Protein 3CQN (pdb70)

CATH classification: 2.40.128.20

Nearest PDB structures (foldseek):
  3cqn-assembly2_B  TM=9.985E-01  e=2.859E-30  Arabidopsis thaliana
  2hzq-assembly1_A  TM=7.793E-01  e=3.526E-08  Homo sapiens
  1s2p-assembly1_B  TM=7.189E-01  e=1.645E-08  Homarus gammarus
  1obu-assembly1_B  TM=7.237E-01  e=2.045E-08  Homarus gammarus
  1h91-assembly1_A  TM=7.222E-01  e=3.162E-08  Homarus gammarus

InterPro domains:
  IPR010788 VDE lipocalin domain [PF07137] (120-360)
  IPR012674 Calycin [G3DSA:2.40.128.20] (190-372)
  IPR012674 Calycin [SSF50814] (196-367)
  IPR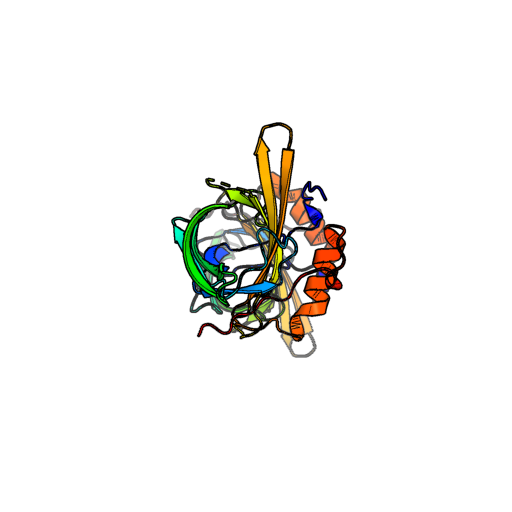022272 Lipocalin family conserved site [PS00213] (206-219)
  IPR044682 Violaxanthin de-epoxidase [PTHR33970] (116-451)

Radius of gyration: 24.96 Å; Cα contacts (8 Å, |Δi|>4): 751; chains: 2; bounding box: 48×75×67 Å

Foldseek 3Di:
DDDDDDQVQFDQDDFLQLQAAKWAWFWKQDCVPAAFEAWIKHWDADPRFKIKIWIKGWDADPVRDTDMDIDIWMWGADPRRRQWTHTCLIWGWRDWDRPPDQFTKTKIKGKDAPDPPGIDIMITIIGSDQHNDPVCVVVVQSSQVVRPHGRVSIDGYHNPPD/DDADLVQFDQDDFLQLQAAKWAFFWKQDVVPRAFEAWIWHWDADPSFKIKIKIKGWDQDDPDGTDMDIDIWMWGADPRGRQWTHTCQIWGFRDWDRPVDQFTKTKIKGKDAPDDPGIDIMITIIGSDLHHDPVCVVVVQVSCVSVPHGRVNIDGYHHPVDD

GO terms:
  GO:0015994 chlorophyll metabolic process (P, IGI)
  GO:0006631 fatty acid metabolic process (P, IGI)
  GO:0031977 thylakoid lumen (C, HDA)
  GO:0005576 extracellular region (C, HDA)
  GO:0005829 cytosol (C, HDA)
  GO:0009507 chloroplast (C, HDA)
  GO:0009534 chloroplast thylakoid (C, HDA)
  GO:0009408 response to heat (P, IMP)
  GO:0010028 xanthophyll cycle (P, IMP)
  GO:0046422 violaxanthin de-epoxidase activity (F, IMP)
  GO:0005515 protein binding (F, IPI)
  GO:0019904 protein domain specific binding (F, IPI)
  GO:0030095 chloroplast photosystem II (C, TAS)
  GO:0016122 xanthophyll metabolic process (P, TAS)
  GO:0009543 chloroplast thylakoid lumen (C, HDA)

Structure (mmCIF, N/CA/C/O backbone):
data_3CQN
#
_entry.id   3CQN
#
_cell.length_a   34.634
_cell.length_b   52.458
_cell.length_c   54.605
_cell.angle_alpha   82.520
_cell.angle_beta   75.990
_cell.angle_gamma   74.540
#
_symmetry.space_group_name_H-M   'P 1'
#
loop_
_entity.id
_entity.type
_entity.pdbx_description
1 polymer 'Violaxanthin de-epoxidase, chloroplast'
2 water water
#
loop_
_atom_site.group_PDB
_atom_site.id
_atom_site.type_symbol
_atom_site.label_atom_id
_atom_site.label_alt_id
_atom_site.label_comp_id
_atom_site.label_asym_id
_atom_site.label_entity_id
_atom_site.label_seq_id
_atom_site.pdbx_PDB_ins_code
_atom_site.Cartn_x
_atom_site.Cartn_y
_atom_site.Cartn_z
_atom_site.occupancy
_atom_site.B_iso_or_equiv
_atom_site.auth_seq_id
_atom_site.auth_comp_id
_atom_site.auth_asym_id
_atom_site.auth_atom_id
_atom_site.pdbx_PDB_model_num
ATOM 1 N N . GLU A 1 5 ? -17.387 -0.060 -9.252 1.00 52.98 81 GLU A N 1
ATOM 2 C CA . GLU A 1 5 ? -17.043 0.823 -8.121 1.00 53.50 81 GLU A CA 1
ATOM 3 C C . GLU A 1 5 ? -16.018 1.877 -8.642 1.00 53.15 81 GLU A C 1
ATOM 4 O O . GLU A 1 5 ? -15.061 1.516 -9.326 1.00 52.44 81 GLU A O 1
ATOM 10 N N . PHE A 1 6 ? -16.235 3.155 -8.323 1.00 52.89 82 PHE A N 1
ATOM 11 C CA . PHE A 1 6 ? -15.270 4.251 -8.545 1.00 52.91 82 PHE A CA 1
ATOM 12 C C . PHE A 1 6 ? -14.637 4.771 -7.214 1.00 52.35 82 PHE A C 1
ATOM 13 O O . PHE A 1 6 ? -15.129 4.425 -6.152 1.00 52.25 82 PHE A O 1
ATOM 21 N N . PRO A 1 7 ? -13.482 5.506 -7.262 1.00 51.79 83 PRO A N 1
ATOM 22 C CA . PRO A 1 7 ? -12.699 6.483 -6.391 1.00 50.65 83 PRO A CA 1
ATOM 23 C C . PRO A 1 7 ? -13.033 7.961 -6.028 1.00 49.88 83 PRO A C 1
ATOM 24 O O . PRO A 1 7 ? -14.071 8.270 -5.399 1.00 49.58 83 PRO A O 1
ATOM 28 N N . ALA A 1 8 ? -12.103 8.849 -6.423 1.00 49.25 84 ALA A N 1
ATOM 29 C CA . ALA A 1 8 ? -11.612 10.026 -5.638 1.00 47.89 84 ALA A CA 1
ATOM 30 C C . ALA A 1 8 ? -10.760 9.535 -4.438 1.00 47.86 84 ALA A C 1
ATOM 31 O O . ALA A 1 8 ? -10.679 8.303 -4.273 1.00 47.03 84 ALA A O 1
ATOM 33 N N . PRO A 1 9 ? -10.076 10.466 -3.658 1.00 47.47 85 PRO A N 1
ATOM 34 C CA . PRO A 1 9 ? -9.219 10.405 -2.425 1.00 45.95 85 PRO A CA 1
ATOM 35 C C . PRO A 1 9 ? -9.521 10.972 -0.994 1.00 45.56 85 PRO A C 1
ATOM 36 O O . PRO A 1 9 ? -9.778 10.141 -0.120 1.00 45.64 85 PRO A O 1
ATOM 40 N N . ASP A 1 10 ? -9.261 12.286 -0.723 1.00 43.30 86 ASP A N 1
ATOM 41 C CA . ASP A 1 10 ? -9.704 13.109 0.485 1.00 42.81 86 ASP A CA 1
ATOM 42 C C . ASP A 1 10 ? -8.793 13.541 1.726 1.00 40.18 86 ASP A C 1
ATOM 43 O O . ASP A 1 10 ? -8.588 12.763 2.663 1.00 39.34 86 ASP A O 1
ATOM 48 N N . PRO A 1 11 ? -8.292 14.798 1.751 1.00 38.09 87 PRO A N 1
ATOM 49 C CA . PRO A 1 11 ? -7.101 15.072 2.582 1.00 37.04 87 PRO A CA 1
ATOM 50 C C . PRO A 1 11 ? -7.128 14.745 4.092 1.00 37.01 87 PRO A C 1
ATOM 51 O O . PRO A 1 11 ? -6.109 14.292 4.627 1.00 36.50 87 PRO A O 1
ATOM 55 N N . SER A 1 12 ? -8.255 14.964 4.782 1.00 36.78 88 SER A N 1
ATOM 56 C CA . SER A 1 12 ? -8.342 14.765 6.246 1.00 35.91 88 SER A CA 1
ATOM 57 C C . SER A 1 12 ? -8.432 13.282 6.649 1.00 36.18 88 SER A C 1
ATOM 58 O O . SER A 1 12 ? -8.539 12.924 7.821 1.00 34.66 88 SER A O 1
ATOM 61 N N . VAL A 1 13 ? -8.410 12.396 5.671 1.00 35.38 89 VAL A N 1
ATOM 62 C CA . VAL A 1 13 ? -8.620 10.989 5.966 1.00 35.18 89 VAL A CA 1
ATOM 63 C C . VAL A 1 13 ? -7.277 10.283 5.799 1.00 33.75 89 VAL A C 1
ATOM 64 O O . VAL A 1 13 ? -7.128 9.100 6.079 1.00 34.37 89 VAL A O 1
ATOM 68 N N . LEU A 1 14 ? -6.280 11.039 5.377 1.00 32.46 90 LEU A N 1
ATOM 69 C CA . LEU A 1 14 ? -4.949 10.520 5.201 1.00 32.48 90 LEU A CA 1
ATOM 70 C C . LEU A 1 14 ? -4.147 10.646 6.505 1.00 32.73 90 LEU A C 1
ATOM 71 O O . LEU A 1 14 ? -4.342 11.572 7.263 1.00 31.75 90 LEU A O 1
ATOM 76 N N . VAL A 1 15 ? -3.216 9.734 6.731 1.00 32.87 91 VAL A N 1
ATOM 77 C CA . VAL A 1 15 ? -2.165 9.950 7.732 1.00 34.93 91 VAL A CA 1
ATOM 78 C C . VAL A 1 15 ? -1.601 11.405 7.525 1.00 35.39 91 VAL A C 1
ATOM 79 O O . VAL A 1 15 ? -1.446 11.859 6.383 1.00 35.02 91 VAL A O 1
ATOM 83 N N . GLN A 1 16 ? -1.313 12.148 8.599 1.00 36.25 92 GLN A N 1
ATOM 84 C CA . GLN A 1 16 ? -0.819 13.515 8.401 1.00 37.37 92 GLN A CA 1
ATOM 85 C C . GLN A 1 16 ? 0.690 13.620 8.524 1.00 37.17 92 GLN A C 1
ATOM 86 O O . GLN A 1 16 ? 1.284 14.578 8.066 1.00 37.14 92 GLN A O 1
ATOM 92 N N . ASN A 1 17 ? 1.323 12.644 9.139 1.00 36.76 93 ASN A N 1
ATOM 93 C CA . ASN A 1 17 ? 2.716 12.522 8.912 1.00 37.00 93 ASN A CA 1
ATOM 94 C C . ASN A 1 17 ? 3.042 11.131 8.436 1.00 36.01 93 ASN A C 1
ATOM 95 O O . ASN A 1 17 ? 2.393 10.137 8.813 1.00 34.13 93 ASN A O 1
ATOM 100 N N . PHE A 1 18 ? 4.044 11.075 7.573 1.00 34.93 94 PHE A N 1
ATOM 101 C CA . PHE A 1 18 ? 4.497 9.783 7.064 1.00 34.66 94 PHE A CA 1
ATOM 102 C C . PHE A 1 18 ? 5.907 9.887 6.596 1.00 34.74 94 PHE A C 1
ATOM 103 O O . PHE A 1 18 ? 6.250 10.750 5.810 1.00 32.91 94 PHE A O 1
ATOM 111 N N . ASN A 1 19 ? 6.724 8.980 7.089 1.00 34.92 95 ASN A N 1
ATOM 112 C CA . ASN A 1 19 ? 8.084 8.935 6.698 1.00 35.43 95 ASN A CA 1
ATOM 113 C C . ASN A 1 19 ? 8.247 7.744 5.753 1.00 34.53 95 ASN A C 1
ATOM 114 O O . ASN A 1 19 ? 8.007 6.629 6.109 1.00 31.71 95 ASN A O 1
ATOM 119 N N . ILE A 1 20 ? 8.585 8.063 4.518 1.00 33.47 96 ILE A N 1
ATOM 120 C CA . ILE A 1 20 ? 8.736 7.120 3.427 1.00 33.76 96 ILE A CA 1
ATOM 121 C C . ILE A 1 20 ? 9.740 6.050 3.820 1.00 33.33 96 ILE A C 1
ATOM 122 O O . ILE A 1 20 ? 9.602 4.878 3.438 1.00 33.29 96 ILE A O 1
ATOM 127 N N . SER A 1 21 ? 10.716 6.415 4.659 1.00 33.33 97 SER A N 1
ATOM 128 C CA . SER A 1 21 ? 11.753 5.444 5.086 1.00 35.09 97 SER A CA 1
ATOM 129 C C . SER A 1 21 ? 11.162 4.337 5.984 1.00 34.22 97 SER A C 1
ATOM 130 O O . SER A 1 21 ? 11.731 3.250 6.144 1.00 33.69 97 SER A O 1
ATOM 133 N N . ASP A 1 22 ? 9.968 4.590 6.498 1.00 33.28 98 ASP A N 1
ATOM 134 C CA . ASP A 1 22 ? 9.216 3.534 7.173 1.00 33.40 98 ASP A CA 1
ATOM 135 C C . ASP A 1 22 ? 8.689 2.393 6.283 1.00 31.42 98 ASP A C 1
ATOM 136 O O . ASP A 1 22 ? 8.323 1.343 6.816 1.00 31.49 98 ASP A O 1
ATOM 141 N N . PHE A 1 23 ? 8.694 2.564 4.966 1.00 28.56 99 PHE A N 1
ATOM 142 C CA . PHE A 1 23 ? 8.446 1.459 4.058 1.00 29.15 99 PHE A CA 1
ATOM 143 C C . PHE A 1 23 ? 9.656 0.506 3.906 1.00 29.17 99 PHE A C 1
ATOM 144 O O . PHE A 1 23 ? 9.502 -0.539 3.343 1.00 31.24 99 PHE A O 1
ATOM 152 N N . ASN A 1 24 ? 10.876 0.873 4.311 1.00 29.49 100 ASN A N 1
ATOM 153 C CA . ASN A 1 24 ? 12.077 0.041 4.009 1.00 29.87 100 ASN A CA 1
ATOM 154 C C . ASN A 1 24 ? 11.912 -1.477 4.324 1.00 28.95 100 ASN A C 1
ATOM 155 O O . ASN A 1 24 ? 11.385 -1.856 5.359 1.00 30.30 100 ASN A O 1
ATOM 160 N N . GLY A 1 25 ? 12.383 -2.335 3.426 1.00 28.41 101 GLY A N 1
ATOM 161 C CA . GLY A 1 25 ? 12.339 -3.774 3.624 1.00 27.06 101 GLY A CA 1
ATOM 162 C C . GLY A 1 25 ? 11.105 -4.456 3.138 1.00 27.60 101 GLY A C 1
ATOM 163 O O . GLY A 1 25 ? 10.358 -3.904 2.334 1.00 27.27 101 GLY A O 1
ATOM 164 N N . LYS A 1 26 ? 10.840 -5.623 3.706 1.00 27.18 102 LYS A N 1
ATOM 165 C CA . LYS A 1 26 ? 9.768 -6.542 3.245 1.00 27.16 102 LYS A CA 1
ATOM 166 C C . LYS A 1 26 ? 8.438 -6.426 3.943 1.00 25.60 102 LYS A C 1
ATOM 167 O O . LYS A 1 26 ? 8.356 -6.390 5.178 1.00 25.47 102 LYS A O 1
ATOM 173 N N . TRP A 1 27 ? 7.405 -6.497 3.129 1.00 24.13 103 TRP A N 1
ATOM 174 C CA . TRP A 1 27 ? 6.014 -6.423 3.532 1.00 23.59 103 TRP A CA 1
ATOM 175 C C . TRP A 1 27 ? 5.334 -7.472 2.688 1.00 24.70 103 TRP A C 1
ATOM 176 O O . TRP A 1 27 ? 5.812 -7.743 1.554 1.00 25.96 103 TRP A O 1
ATOM 187 N N . TYR A 1 28 ? 4.257 -8.059 3.212 1.00 24.23 104 TYR A N 1
ATOM 188 C CA . TYR A 1 28 ? 3.328 -8.896 2.451 1.00 23.84 104 TYR A CA 1
ATOM 189 C C . TYR A 1 28 ? 2.088 -8.036 2.343 1.00 24.15 104 TYR A C 1
ATOM 190 O O . TYR A 1 28 ? 1.899 -7.183 3.190 1.00 23.61 104 TYR A O 1
ATOM 199 N N . ILE A 1 29 ? 1.249 -8.271 1.346 1.00 22.90 105 ILE A N 1
ATOM 200 C CA . ILE A 1 29 ? -0.176 -7.804 1.386 1.00 24.75 105 ILE A CA 1
ATOM 201 C C . ILE A 1 29 ? -0.992 -8.991 1.980 1.00 25.14 105 ILE A C 1
ATOM 202 O O . ILE A 1 29 ? -0.950 -10.143 1.480 1.00 25.16 105 ILE A O 1
ATOM 207 N N . THR A 1 30 ? -1.771 -8.709 3.020 1.00 24.62 106 THR A N 1
ATOM 208 C CA . THR A 1 30 ? -2.531 -9.733 3.690 1.00 24.56 106 THR A CA 1
ATOM 209 C C . THR A 1 30 ? -4.031 -9.433 3.547 1.00 25.46 106 THR A C 1
ATOM 210 O O . THR A 1 30 ? -4.900 -10.217 3.957 1.00 25.03 106 THR A O 1
ATOM 214 N N . SER A 1 31 ? -4.360 -8.339 2.859 1.00 26.74 107 SER A N 1
ATOM 215 C CA . SER A 1 31 ? -5.778 -8.147 2.524 1.00 28.29 107 SER A CA 1
ATOM 216 C C . SER A 1 31 ? -5.877 -7.111 1.429 1.00 27.86 107 SER A C 1
ATOM 217 O O . SER A 1 31 ? -5.063 -6.195 1.406 1.00 26.85 107 SER A O 1
ATOM 220 N N . GLY A 1 32 ? -6.825 -7.297 0.500 1.00 27.56 108 GLY A N 1
ATOM 221 C CA . GLY A 1 32 ? -7.025 -6.374 -0.640 1.00 27.76 108 GLY A CA 1
ATOM 222 C C . GLY A 1 32 ? -8.495 -6.228 -1.002 1.00 28.53 108 GLY A C 1
ATOM 223 O O . GLY A 1 32 ? -9.288 -7.133 -0.755 1.00 30.83 108 GLY A O 1
ATOM 224 N N . LEU A 1 33 ? -8.869 -5.081 -1.528 1.00 28.75 109 LEU A N 1
ATOM 225 C CA . LEU A 1 33 ? -10.233 -4.765 -1.915 1.00 30.00 109 LEU A CA 1
ATOM 226 C C . LEU A 1 33 ? 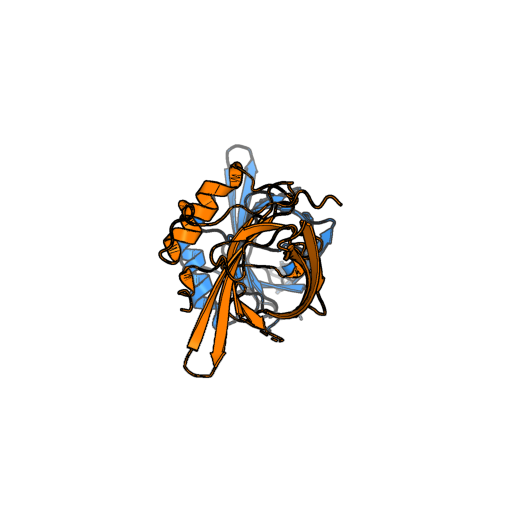-10.600 -5.273 -3.337 1.00 31.70 109 LEU A C 1
ATOM 227 O O . LEU A 1 33 ? -11.644 -5.916 -3.522 1.00 33.28 109 LEU A O 1
ATOM 232 N N . ASN A 1 34 ? -9.726 -5.053 -4.311 1.00 33.31 110 ASN A N 1
ATOM 233 C CA . ASN A 1 34 ? -10.076 -5.289 -5.727 1.00 35.13 110 ASN A CA 1
ATOM 234 C C . ASN A 1 34 ? -9.591 -6.666 -6.168 1.00 36.03 110 ASN A C 1
ATOM 235 O O . ASN A 1 34 ? -8.371 -6.871 -6.312 1.00 36.42 110 ASN A O 1
ATOM 240 N N . PRO A 1 35 ? -10.516 -7.608 -6.453 1.00 38.27 111 PRO A N 1
ATOM 241 C CA . PRO A 1 35 ? -9.998 -8.966 -6.681 1.00 39.27 111 PRO A CA 1
ATOM 242 C C . PRO A 1 35 ? -9.229 -9.114 -8.007 1.00 39.84 111 PRO A C 1
ATOM 243 O O . PRO A 1 35 ? -8.583 -10.142 -8.205 1.00 40.62 111 PRO A O 1
ATOM 247 N N . THR A 1 36 ? -9.283 -8.111 -8.884 1.00 38.97 112 THR A N 1
ATOM 248 C CA . THR A 1 36 ? -8.509 -8.133 -10.138 1.00 39.60 112 THR A CA 1
ATOM 249 C C . THR A 1 36 ? -7.046 -7.838 -9.872 1.00 38.49 112 THR A C 1
ATOM 250 O O . THR A 1 36 ? -6.160 -8.327 -10.581 1.00 37.38 112 THR A O 1
ATOM 254 N N . PHE A 1 37 ? -6.796 -6.983 -8.877 1.00 36.45 113 PHE A N 1
ATOM 255 C CA . PHE A 1 37 ? -5.470 -6.434 -8.684 1.00 36.09 113 PHE A CA 1
ATOM 256 C C . PHE A 1 37 ? -4.827 -6.816 -7.348 1.00 34.93 113 PHE A C 1
ATOM 257 O O . PHE A 1 37 ? -3.615 -6.775 -7.247 1.00 33.08 113 PHE A O 1
ATOM 265 N N . ASP A 1 38 ? -5.648 -7.091 -6.325 1.00 33.74 114 ASP A N 1
ATOM 266 C CA . ASP A 1 38 ? -5.235 -6.970 -4.890 1.00 32.41 114 ASP A CA 1
ATOM 267 C C . ASP A 1 38 ? -5.225 -8.333 -4.203 1.00 32.96 114 ASP A C 1
ATOM 268 O O . ASP A 1 38 ? -4.761 -8.477 -3.055 1.00 32.95 114 ASP A O 1
ATOM 273 N N . ALA A 1 39 ? -5.769 -9.340 -4.880 1.00 33.05 115 ALA A N 1
ATOM 274 C CA . ALA A 1 39 ? -5.916 -10.658 -4.276 1.00 33.36 115 ALA A CA 1
ATOM 275 C C . ALA A 1 39 ? -5.260 -11.667 -5.218 1.00 33.79 115 ALA A C 1
ATOM 276 O O . ALA A 1 39 ? -5.926 -12.251 -6.121 1.00 35.94 115 ALA A O 1
ATOM 278 N N . PHE A 1 40 ? -3.945 -11.743 -5.079 1.00 30.92 116 PHE A N 1
ATOM 279 C CA . PHE A 1 40 ? -3.117 -12.769 -5.591 1.00 29.90 116 PHE A CA 1
ATOM 280 C C . PHE A 1 40 ? -2.477 -13.453 -4.403 1.00 29.98 116 PHE A C 1
ATOM 281 O O . PHE A 1 40 ? -2.331 -12.838 -3.327 1.00 28.78 116 PHE A O 1
ATOM 289 N N . ASP A 1 41 ? -2.049 -14.691 -4.603 1.00 28.98 117 ASP A N 1
ATOM 290 C CA . ASP A 1 41 ? -1.220 -15.385 -3.622 1.00 29.02 117 ASP A CA 1
ATOM 291 C C . ASP A 1 41 ? 0.192 -14.789 -3.540 1.00 29.36 117 ASP A C 1
ATOM 292 O O . ASP A 1 41 ? 0.757 -14.329 -4.538 1.00 25.91 117 ASP A O 1
ATOM 297 N N . CYS A 1 42 ? 0.741 -14.793 -2.322 1.00 30.82 118 CYS A N 1
ATOM 298 C CA . CYS A 1 42 ? 2.154 -14.538 -2.081 1.00 29.76 118 CYS A CA 1
ATOM 299 C C . CYS A 1 42 ? 2.675 -13.194 -2.619 1.00 29.42 118 CYS A C 1
ATOM 300 O O . CYS A 1 42 ? 3.682 -13.117 -3.344 1.00 27.94 118 CYS A O 1
ATOM 303 N N . GLN A 1 43 ? 1.986 -12.115 -2.234 1.00 26.46 119 GLN A N 1
ATOM 304 C CA . GLN A 1 43 ? 2.389 -10.813 -2.621 1.00 27.04 119 GLN A CA 1
ATOM 305 C C . GLN A 1 43 ? 3.393 -10.289 -1.630 1.00 28.22 119 GLN A C 1
ATOM 306 O O . GLN A 1 43 ? 3.026 -9.752 -0.569 1.00 26.88 119 GLN A O 1
ATOM 312 N N . LEU A 1 44 ? 4.662 -10.492 -1.981 1.00 27.80 120 LEU A N 1
ATOM 313 C CA . LEU A 1 44 ? 5.843 -9.995 -1.258 1.00 30.94 120 LEU A CA 1
ATOM 314 C C . LEU A 1 44 ? 6.446 -8.755 -1.891 1.00 30.39 120 LEU A C 1
ATOM 315 O O . LEU A 1 44 ? 6.757 -8.800 -3.035 1.00 31.57 120 LEU A O 1
ATOM 320 N N . HIS A 1 45 ? 6.581 -7.649 -1.162 1.00 30.15 121 HIS A N 1
ATOM 321 C CA . HIS A 1 45 ? 6.983 -6.343 -1.729 1.00 29.78 121 HIS A CA 1
ATOM 322 C C . HIS A 1 45 ? 8.181 -5.868 -0.919 1.00 30.24 121 HIS A C 1
ATOM 323 O O . HIS A 1 45 ? 8.185 -6.006 0.318 1.00 29.90 121 HIS A O 1
ATOM 330 N N . GLU A 1 46 ? 9.237 -5.426 -1.590 1.00 28.13 122 GLU A N 1
ATOM 331 C CA . GLU A 1 46 ? 10.420 -4.998 -0.899 1.00 28.94 122 GLU A CA 1
ATOM 332 C C . GLU A 1 46 ? 10.740 -3.561 -1.342 1.00 28.53 122 GLU A C 1
ATOM 333 O O . GLU A 1 46 ? 10.752 -3.262 -2.560 1.00 26.51 122 GLU A O 1
ATOM 339 N N . PHE A 1 47 ? 10.933 -2.686 -0.353 1.00 26.84 123 PHE A N 1
ATOM 340 C CA . PHE A 1 47 ? 10.992 -1.240 -0.568 1.00 26.72 123 PHE A CA 1
ATOM 341 C C . PHE A 1 47 ? 12.386 -0.647 -0.131 1.00 25.61 123 PHE A C 1
ATOM 342 O O . PHE A 1 47 ? 13.025 -1.069 0.863 1.00 23.76 123 PHE A O 1
ATOM 350 N N . HIS A 1 48 ? 12.868 0.288 -0.918 1.00 25.47 124 HIS A N 1
ATOM 351 C CA . HIS A 1 48 ? 13.939 1.183 -0.475 1.00 26.93 124 HIS A CA 1
ATOM 352 C C . HIS A 1 48 ? 13.600 2.592 -0.901 1.00 28.92 124 HIS A C 1
ATOM 353 O O . HIS A 1 48 ? 12.666 2.845 -1.640 1.00 27.47 124 HIS A O 1
ATOM 360 N N . THR A 1 49 ? 14.458 3.496 -0.501 1.00 30.88 125 THR A N 1
ATOM 361 C CA . THR A 1 49 ? 14.215 4.862 -0.630 1.00 34.51 125 THR A CA 1
ATOM 362 C C . THR A 1 49 ? 15.410 5.438 -1.413 1.00 35.11 125 THR A C 1
ATOM 363 O O . THR A 1 49 ? 16.506 4.926 -1.302 1.00 35.29 125 THR A O 1
ATOM 367 N N . GLU A 1 50 ? 15.156 6.395 -2.296 1.00 37.71 126 GLU A N 1
ATOM 368 C CA . GLU A 1 50 ? 16.210 7.057 -3.103 1.00 41.60 126 GLU A CA 1
ATOM 369 C C . GLU A 1 50 ? 16.086 8.566 -2.918 1.00 42.55 126 GLU A C 1
ATOM 370 O O . GLU A 1 50 ? 15.166 9.142 -3.409 1.00 43.75 126 GLU A O 1
ATOM 376 N N . GLY A 1 51 ? 17.010 9.226 -2.221 1.00 45.05 127 GLY A N 1
ATOM 377 C CA . GLY A 1 51 ? 16.838 10.664 -1.914 1.00 45.83 127 GLY A CA 1
ATOM 378 C C . GLY A 1 51 ? 15.852 10.757 -0.779 1.00 46.56 127 GLY A C 1
ATOM 379 O O . GLY A 1 51 ? 15.537 9.738 -0.178 1.00 47.94 127 GLY A O 1
ATOM 380 N N . ASP A 1 52 ? 15.321 11.930 -0.469 1.00 46.89 128 ASP A N 1
ATOM 381 C CA . ASP A 1 52 ? 14.407 11.941 0.672 1.00 47.51 128 ASP A CA 1
ATOM 382 C C . ASP A 1 52 ? 12.929 11.897 0.331 1.00 46.10 128 ASP A C 1
ATOM 383 O O . ASP A 1 52 ? 12.083 11.841 1.232 1.00 45.90 128 ASP A O 1
ATOM 388 N N . ASN A 1 53 ? 12.604 11.856 -0.961 1.00 44.00 129 ASN A N 1
ATOM 389 C CA . ASN A 1 53 ? 11.192 11.746 -1.302 1.00 42.03 129 ASN A CA 1
ATOM 390 C C . ASN A 1 53 ? 10.757 10.703 -2.333 1.00 38.84 129 ASN A C 1
ATOM 391 O O . ASN A 1 53 ? 9.598 10.718 -2.709 1.00 38.94 129 ASN A O 1
ATOM 396 N N . LYS A 1 54 ? 11.658 9.827 -2.787 1.00 37.20 130 LYS A N 1
ATOM 397 C CA . LYS A 1 54 ? 11.312 8.719 -3.717 1.00 35.21 130 LYS A CA 1
ATOM 398 C C . LYS A 1 54 ? 11.247 7.375 -3.007 1.00 32.45 130 LYS A C 1
ATOM 399 O O . LYS A 1 54 ? 12.118 7.060 -2.256 1.00 31.13 130 LYS A O 1
ATOM 405 N N . LEU A 1 55 ? 10.217 6.582 -3.293 1.00 29.66 131 LEU A N 1
ATOM 406 C CA . LEU A 1 55 ? 10.012 5.285 -2.711 1.00 27.52 131 LEU A CA 1
ATOM 407 C C . LEU A 1 55 ? 10.081 4.321 -3.914 1.00 28.42 131 LEU A C 1
ATOM 408 O O . LEU A 1 55 ? 9.392 4.546 -4.915 1.00 29.11 131 LEU A O 1
ATOM 413 N N . VAL A 1 56 ? 10.993 3.345 -3.890 1.00 27.19 132 VAL A N 1
ATOM 414 C CA . VAL A 1 56 ? 11.071 2.313 -4.938 1.00 27.55 132 VAL A CA 1
ATOM 415 C C . VAL A 1 56 ? 10.622 0.954 -4.360 1.00 27.62 132 VAL A C 1
ATOM 416 O O . VAL A 1 56 ? 11.137 0.515 -3.331 1.00 26.19 132 VAL A O 1
ATOM 420 N N . GLY A 1 57 ? 9.655 0.322 -5.021 1.00 27.26 133 GLY A N 1
ATOM 421 C CA . GLY A 1 57 ? 9.203 -1.000 -4.609 1.00 27.10 133 GLY A CA 1
ATOM 422 C C . GLY A 1 57 ? 9.543 -2.107 -5.585 1.00 27.23 133 GLY A C 1
ATOM 423 O O . GLY A 1 57 ? 9.282 -2.000 -6.799 1.00 28.13 133 GLY A O 1
ATOM 424 N N . ASN A 1 58 ? 10.128 -3.171 -5.084 1.00 27.45 134 ASN A N 1
ATOM 425 C CA . ASN A 1 58 ? 10.251 -4.373 -5.890 1.00 29.31 134 ASN A CA 1
ATOM 426 C C . ASN A 1 58 ? 9.163 -5.332 -5.519 1.00 29.57 134 ASN A C 1
ATOM 427 O O . ASN A 1 58 ? 9.102 -5.816 -4.403 1.00 27.83 134 ASN A O 1
ATOM 432 N N . ILE A 1 59 ? 8.310 -5.602 -6.483 1.00 30.28 135 ILE A N 1
ATOM 433 C CA . ILE A 1 59 ? 6.978 -6.112 -6.231 1.00 30.83 135 ILE A CA 1
ATOM 434 C C . ILE A 1 59 ? 6.987 -7.535 -6.765 1.00 30.19 135 ILE A C 1
ATOM 435 O O . ILE A 1 59 ? 7.510 -7.769 -7.855 1.00 29.18 135 ILE A O 1
ATOM 440 N N . SER A 1 60 ? 6.516 -8.515 -6.001 1.00 28.53 136 SER A N 1
ATOM 441 C CA . SER A 1 60 ? 6.238 -9.817 -6.605 1.00 28.53 136 SER A CA 1
ATOM 442 C C . SER A 1 60 ? 4.887 -10.444 -6.200 1.00 26.86 136 SER A C 1
ATOM 443 O O . SER A 1 60 ? 4.301 -10.053 -5.157 1.00 26.32 136 SER A O 1
ATOM 446 N N . TRP A 1 61 ? 4.363 -11.332 -7.058 1.00 24.08 137 TRP A N 1
ATOM 447 C CA . TRP A 1 61 ? 3.109 -12.047 -6.777 1.00 23.76 137 TRP A CA 1
ATOM 448 C C . TRP A 1 61 ? 2.982 -13.333 -7.562 1.00 23.44 137 TRP A C 1
ATOM 449 O O . TRP A 1 61 ? 3.759 -13.555 -8.472 1.00 24.04 137 TRP A O 1
ATOM 460 N N . ARG A 1 62 ? 2.034 -14.179 -7.227 1.00 22.66 138 ARG A N 1
ATOM 461 C CA . ARG A 1 62 ? 1.767 -15.372 -8.071 1.00 25.00 138 ARG A CA 1
ATOM 462 C C . ARG A 1 62 ? 0.469 -15.215 -8.850 1.00 25.89 138 ARG A C 1
ATOM 463 O O . ARG A 1 62 ? -0.489 -14.636 -8.345 1.00 25.58 138 ARG A O 1
ATOM 471 N N . ILE A 1 63 ? 0.439 -15.744 -10.071 1.00 27.09 139 ILE A N 1
ATOM 472 C CA . ILE A 1 63 ? -0.818 -15.950 -10.774 1.00 29.94 139 ILE A CA 1
ATOM 473 C C . ILE A 1 63 ? -1.119 -17.432 -10.725 1.00 30.40 139 ILE A C 1
ATOM 474 O O . ILE A 1 63 ? -0.252 -18.253 -10.951 1.00 29.98 139 ILE A O 1
ATOM 479 N N . LYS A 1 64 ? -2.356 -17.743 -10.366 1.00 33.28 140 LYS A N 1
ATOM 480 C CA . LYS A 1 64 ? -2.794 -19.105 -10.143 1.00 36.80 140 LYS A CA 1
ATOM 481 C C . LYS A 1 64 ? -3.466 -19.578 -11.408 1.00 38.05 140 LYS A C 1
ATOM 482 O O . LYS A 1 64 ? -4.437 -18.980 -11.866 1.00 39.25 140 LYS A O 1
ATOM 488 N N . THR A 1 65 ? -2.931 -20.638 -11.987 1.00 40.15 141 THR A N 1
ATOM 489 C CA . THR A 1 65 ? -3.519 -21.251 -13.154 1.00 41.48 141 THR A CA 1
ATOM 490 C C . THR A 1 65 ? -4.660 -22.237 -12.747 1.00 43.18 141 THR A C 1
ATOM 491 O O . THR A 1 65 ? -4.875 -22.495 -11.555 1.00 43.28 141 THR A O 1
ATOM 495 N N . LEU A 1 66 ? -5.412 -22.748 -13.725 1.00 44.40 142 LEU A N 1
ATOM 496 C CA . LEU A 1 66 ? -6.496 -23.720 -13.459 1.00 46.14 142 LEU A CA 1
ATOM 497 C C . LEU A 1 66 ? -5.896 -25.105 -13.210 1.00 47.11 142 LEU A C 1
ATOM 498 O O . LEU A 1 66 ? -6.508 -25.973 -12.572 1.00 48.19 142 LEU A O 1
ATOM 503 N N . ASP A 1 67 ? -4.700 -25.298 -13.756 1.00 48.12 143 ASP A N 1
ATOM 504 C CA . ASP A 1 67 ? -3.815 -26.429 -13.483 1.00 49.09 143 ASP A CA 1
ATOM 505 C C . ASP A 1 67 ? -3.546 -26.539 -11.990 1.00 49.23 143 ASP A C 1
ATOM 506 O O . ASP A 1 67 ? -3.065 -27.569 -11.505 1.00 49.72 143 ASP A O 1
ATOM 511 N N . SER A 1 68 ? -3.848 -25.454 -11.280 1.00 48.94 144 SER A N 1
ATOM 512 C CA . SER A 1 68 ? -3.622 -25.321 -9.843 1.00 48.18 144 SER A CA 1
ATOM 513 C C . SER A 1 68 ? -2.150 -25.045 -9.531 1.00 46.60 144 SER A C 1
ATOM 514 O O . SER A 1 68 ? -1.767 -24.949 -8.362 1.00 47.48 144 SER A O 1
ATOM 517 N N . GLY A 1 69 ? -1.337 -24.904 -10.576 1.00 43.83 145 GLY A N 1
ATOM 518 C CA . GLY A 1 69 ? -0.011 -24.329 -10.426 1.00 40.77 145 GLY A CA 1
ATOM 519 C C . GLY A 1 69 ? -0.050 -22.806 -10.253 1.00 38.33 145 GLY A C 1
ATOM 520 O O . GLY A 1 69 ? -1.038 -22.220 -9.783 1.00 38.03 145 GLY A O 1
ATOM 521 N N . PHE A 1 70 ? 1.051 -22.174 -10.620 1.00 35.83 146 PHE A N 1
ATOM 522 C CA . PHE A 1 70 ? 1.205 -20.727 -10.520 1.00 33.47 146 PHE A CA 1
ATOM 523 C C . PHE A 1 70 ? 2.482 -20.325 -11.268 1.00 31.86 146 PHE A C 1
ATOM 524 O O . PHE A 1 70 ? 3.410 -21.126 -11.408 1.00 29.60 146 PHE A O 1
ATOM 532 N N . PHE A 1 71 ? 2.493 -19.095 -11.767 1.00 29.89 147 PHE A N 1
ATOM 533 C CA . PHE A 1 71 ? 3.718 -18.458 -12.213 1.00 30.53 147 PHE A CA 1
ATOM 534 C C . PHE A 1 71 ? 3.954 -17.269 -11.291 1.00 29.45 147 PHE A C 1
ATOM 535 O O . PHE A 1 71 ? 2.990 -16.642 -10.866 1.00 28.90 147 PHE A O 1
ATOM 543 N N . THR A 1 72 ? 5.211 -16.976 -10.968 1.00 29.17 148 THR A N 1
ATOM 544 C CA . THR A 1 72 ? 5.538 -15.746 -10.289 1.00 29.08 148 THR A CA 1
ATOM 545 C C . THR A 1 72 ? 5.822 -14.644 -11.320 1.00 29.69 148 THR A C 1
ATOM 546 O O . THR A 1 72 ? 6.468 -14.902 -12.350 1.00 27.29 148 THR A O 1
ATOM 550 N N . ARG A 1 73 ? 5.274 -13.458 -11.028 1.00 27.90 149 ARG A N 1
ATOM 551 C CA . ARG A 1 73 ? 5.525 -12.198 -11.730 1.00 28.59 149 ARG A CA 1
ATOM 552 C C . ARG A 1 73 ? 6.253 -11.223 -10.764 1.00 27.07 149 ARG A C 1
ATOM 553 O O . ARG A 1 73 ? 6.097 -11.315 -9.553 1.00 22.90 149 ARG A O 1
ATOM 561 N N . SER A 1 74 ? 7.054 -10.315 -11.332 1.00 27.68 150 SER A N 1
ATOM 562 C CA . SER A 1 74 ? 7.812 -9.260 -10.625 1.00 28.39 150 SER A CA 1
ATOM 563 C C . SER A 1 74 ? 7.595 -7.923 -11.329 1.00 29.03 150 SER A C 1
ATOM 564 O O . SER A 1 74 ? 7.363 -7.901 -12.542 1.00 27.26 150 SER A O 1
ATOM 567 N N . ALA 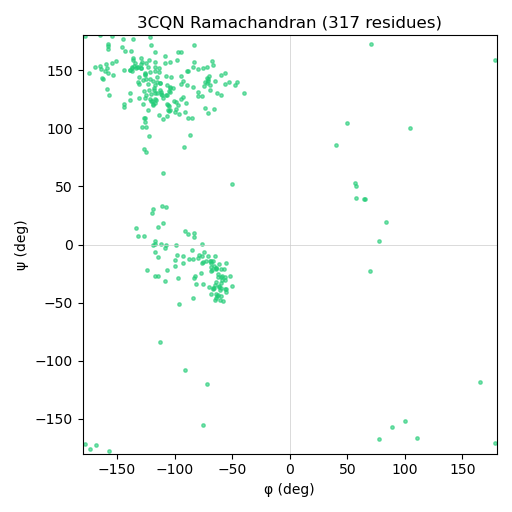A 1 75 ? 7.704 -6.802 -10.615 1.00 28.41 151 ALA A N 1
ATOM 568 C CA . ALA A 1 75 ? 7.642 -5.479 -11.270 1.00 29.33 151 ALA A CA 1
ATOM 569 C C . ALA A 1 75 ? 8.331 -4.436 -10.362 1.00 30.11 151 ALA A C 1
ATOM 570 O O . ALA A 1 75 ? 8.646 -4.739 -9.195 1.00 30.61 151 ALA A O 1
ATOM 572 N N . VAL A 1 76 ? 8.544 -3.229 -10.869 1.00 29.73 152 VAL A N 1
ATOM 573 C CA . VAL A 1 76 ? 9.216 -2.154 -10.126 1.00 30.03 152 VAL A CA 1
ATOM 574 C C . VAL A 1 76 ? 8.218 -0.994 -10.204 1.00 30.99 152 VAL A C 1
ATOM 575 O O . VAL A 1 76 ? 7.704 -0.676 -11.293 1.00 30.23 152 VAL A O 1
ATOM 579 N N . GLN A 1 77 ? 7.856 -0.447 -9.057 1.00 30.32 153 GLN A N 1
ATOM 580 C CA . GLN A 1 77 ? 6.951 0.675 -8.976 1.00 31.74 153 GLN A CA 1
ATOM 581 C C . GLN A 1 77 ? 7.713 1.747 -8.224 1.00 29.58 153 GLN A C 1
ATOM 582 O O . GLN A 1 77 ? 8.395 1.462 -7.228 1.00 27.51 153 GLN A O 1
ATOM 588 N N . LYS A 1 78 ? 7.597 2.983 -8.682 1.00 28.88 154 LYS A N 1
ATOM 589 C CA . LYS A 1 78 ? 8.358 4.074 -8.068 1.00 29.02 154 LYS A CA 1
ATOM 590 C C . LYS A 1 78 ? 7.412 5.215 -7.773 1.00 28.54 154 LYS A C 1
ATOM 591 O O . LYS A 1 78 ? 6.512 5.476 -8.566 1.00 28.16 154 LYS A O 1
ATOM 597 N N . PHE A 1 79 ? 7.551 5.847 -6.609 1.00 26.52 155 PHE A N 1
ATOM 598 C CA . PHE A 1 79 ? 6.606 6.907 -6.233 1.00 25.17 155 PHE A CA 1
ATOM 599 C C . PHE A 1 79 ? 7.358 8.081 -5.710 1.00 25.68 155 PHE A C 1
ATOM 600 O O . PHE A 1 79 ? 8.395 7.893 -5.148 1.00 24.73 155 PHE A O 1
ATOM 608 N N . VAL A 1 80 ? 6.819 9.294 -5.845 1.00 25.53 156 VAL A N 1
ATOM 609 C CA . VAL A 1 80 ? 7.450 10.451 -5.223 1.00 26.20 156 VAL A CA 1
ATOM 610 C C . VAL A 1 80 ? 6.408 10.992 -4.212 1.00 26.97 156 VAL A C 1
ATOM 611 O O . VAL A 1 80 ? 5.248 11.072 -4.547 1.00 26.08 156 VAL A O 1
ATOM 615 N N . GLN A 1 81 ? 6.846 11.323 -2.991 1.00 27.65 157 GLN A N 1
ATOM 616 C CA . GLN A 1 81 ? 5.975 11.807 -1.918 1.00 28.32 157 GLN A CA 1
ATOM 617 C C . GLN A 1 81 ? 5.570 13.258 -2.219 1.00 29.68 157 GLN A C 1
ATOM 618 O O . GLN A 1 81 ? 6.410 14.072 -2.612 1.00 30.25 157 GLN A O 1
ATOM 624 N N . ASP A 1 82 ? 4.297 13.587 -2.034 1.00 30.74 158 ASP A N 1
ATOM 625 C CA . ASP A 1 82 ? 3.856 14.992 -2.060 1.00 33.29 158 ASP A CA 1
ATOM 626 C C . ASP A 1 82 ? 4.580 15.793 -0.962 1.00 35.08 158 ASP A C 1
ATOM 627 O O . ASP A 1 82 ? 4.561 15.405 0.228 1.00 33.56 158 ASP A O 1
ATOM 632 N N . PRO A 1 83 ? 5.199 16.936 -1.330 1.00 37.28 159 PRO A N 1
ATOM 633 C CA . PRO A 1 83 ? 5.892 17.670 -0.271 1.00 38.74 159 PRO A CA 1
ATOM 634 C C . PRO A 1 83 ? 4.937 18.273 0.758 1.00 39.22 159 PRO A C 1
ATOM 635 O O . PRO A 1 83 ? 5.359 18.514 1.877 1.00 40.78 159 PRO A O 1
ATOM 639 N N . ASN A 1 84 ? 3.673 18.499 0.394 1.00 39.39 160 ASN A N 1
ATOM 640 C CA . ASN A 1 84 ? 2.682 19.100 1.295 1.00 39.83 160 ASN A CA 1
ATOM 641 C C . ASN A 1 84 ? 1.757 18.117 2.022 1.00 39.50 160 ASN A C 1
ATOM 642 O O . ASN A 1 84 ? 1.293 18.383 3.142 1.00 40.39 160 ASN A O 1
ATOM 647 N N . GLN A 1 85 ? 1.503 16.978 1.398 1.00 38.67 161 GLN A N 1
ATOM 648 C CA . GLN A 1 85 ? 0.642 15.951 1.985 1.00 37.35 161 GLN A CA 1
ATOM 649 C C . GLN A 1 85 ? 1.466 14.664 2.091 1.00 35.34 161 GLN A C 1
ATOM 650 O O . GLN A 1 85 ? 1.512 13.913 1.133 1.00 34.00 161 GLN A O 1
ATOM 656 N N . PRO A 1 86 ? 2.105 14.416 3.247 1.00 33.49 162 PRO A N 1
ATOM 657 C CA . PRO A 1 86 ? 2.954 13.227 3.348 1.00 32.79 162 PRO A CA 1
ATOM 658 C C . PRO A 1 86 ? 2.217 11.902 3.054 1.00 31.21 162 PRO A C 1
ATOM 659 O O . PRO A 1 86 ? 2.868 10.954 2.735 1.00 30.91 162 PRO A O 1
ATOM 663 N N . GLY A 1 87 ? 0.881 11.855 3.161 1.00 30.25 163 GLY A N 1
ATOM 664 C CA . GLY A 1 87 ? 0.134 10.611 2.934 1.00 29.26 163 GLY A CA 1
ATOM 665 C C . GLY A 1 87 ? -0.161 10.338 1.462 1.00 28.63 163 GLY A C 1
ATOM 666 O O . GLY A 1 87 ? -0.874 9.412 1.140 1.00 29.55 163 GLY A O 1
ATOM 667 N N . VAL A 1 88 ? 0.384 11.143 0.570 1.00 27.87 164 VAL A N 1
ATOM 668 C CA . VAL A 1 88 ? 0.155 11.005 -0.867 1.00 28.03 164 VAL A CA 1
ATOM 669 C C . VAL A 1 88 ? 1.455 10.738 -1.639 1.00 27.60 164 VAL A C 1
ATOM 670 O O . VAL A 1 88 ? 2.403 11.523 -1.591 1.00 28.05 164 VAL A O 1
ATOM 674 N N . LEU A 1 89 ? 1.517 9.614 -2.345 1.00 26.56 165 LEU A N 1
ATOM 675 C CA . LEU A 1 89 ? 2.669 9.331 -3.159 1.00 28.46 165 LEU A CA 1
ATOM 676 C C . LEU A 1 89 ? 2.151 9.202 -4.580 1.00 28.51 165 LEU A C 1
ATOM 677 O O . LEU A 1 89 ? 1.302 8.369 -4.827 1.00 26.79 165 LEU A O 1
ATOM 682 N N . TYR A 1 90 ? 2.697 10.004 -5.485 1.00 28.28 166 TYR A N 1
ATOM 683 C CA . TYR A 1 90 ? 2.295 10.040 -6.881 1.00 30.98 166 TYR A CA 1
ATOM 684 C C . TYR A 1 90 ? 3.208 9.087 -7.616 1.00 32.52 166 TYR A C 1
ATOM 685 O O . TYR A 1 90 ? 4.389 9.045 -7.329 1.00 32.63 166 TYR A O 1
ATOM 694 N N . ASN A 1 91 ? 2.698 8.335 -8.572 1.00 34.75 167 ASN A N 1
ATOM 695 C CA . ASN A 1 91 ? 3.609 7.444 -9.254 1.00 37.90 167 ASN A CA 1
ATOM 696 C C . ASN A 1 91 ? 4.545 8.259 -10.138 1.00 38.68 167 ASN A C 1
ATOM 697 O O . ASN A 1 91 ? 4.191 9.311 -10.620 1.00 37.88 167 ASN A O 1
ATOM 702 N N . HIS A 1 92 ? 5.800 7.864 -10.188 1.00 41.18 168 HIS A N 1
ATOM 703 C CA . HIS A 1 92 ? 6.823 8.761 -10.662 1.00 43.63 168 HIS A CA 1
ATOM 704 C C . HIS A 1 92 ? 7.494 8.200 -11.902 1.00 45.01 168 HIS A C 1
ATOM 705 O O . HIS A 1 92 ? 7.861 7.022 -11.898 1.00 47.21 168 HIS A O 1
ATOM 712 N N . ASP A 1 101 ? -1.129 5.556 -11.487 1.00 41.72 177 ASP A N 1
ATOM 713 C CA . ASP A 1 101 ? -1.272 4.892 -10.164 1.00 40.97 177 ASP A CA 1
ATOM 714 C C . ASP A 1 101 ? -0.741 5.674 -8.939 1.00 39.31 177 ASP A C 1
ATOM 715 O O . ASP A 1 101 ? 0.461 5.791 -8.763 1.00 39.88 177 ASP A O 1
ATOM 720 N N . ASP A 1 102 ? -1.628 6.251 -8.125 1.00 35.10 178 ASP A N 1
ATOM 721 C CA . ASP A 1 102 ? -1.186 7.029 -6.974 1.00 33.18 178 ASP A CA 1
ATOM 722 C C . ASP A 1 102 ? -1.600 6.344 -5.704 1.00 29.13 178 ASP A C 1
ATOM 723 O O . ASP A 1 102 ? -2.610 5.701 -5.725 1.00 28.02 178 ASP A O 1
ATOM 728 N N . TRP A 1 103 ? -0.820 6.473 -4.633 1.00 26.95 179 TRP A N 1
ATOM 729 C CA . TRP A 1 103 ? -1.067 5.802 -3.358 1.00 27.10 179 TRP A CA 1
ATOM 730 C C . TRP A 1 103 ? -1.428 6.809 -2.283 1.00 28.09 179 TRP A C 1
ATOM 731 O O . TRP A 1 103 ? -0.805 7.907 -2.202 1.00 29.10 179 TRP A O 1
ATOM 742 N N . TYR A 1 104 ? -2.408 6.456 -1.451 1.00 26.59 180 TYR A N 1
ATOM 743 C CA . TYR A 1 104 ? -2.894 7.363 -0.414 1.00 25.92 180 TYR A CA 1
ATOM 744 C C . TYR A 1 104 ? -2.815 6.524 0.815 1.00 25.79 180 TYR A C 1
ATOM 745 O O . TYR A 1 104 ? -3.475 5.492 0.891 1.00 27.89 180 TYR A O 1
ATOM 754 N N . ILE A 1 105 ? -2.060 6.952 1.794 1.00 24.49 181 ILE A N 1
ATOM 755 C CA . ILE A 1 105 ? -1.893 6.189 2.988 1.00 24.81 181 ILE A CA 1
ATOM 756 C C . ILE A 1 105 ? -2.964 6.543 3.977 1.00 25.16 181 ILE A C 1
ATOM 757 O O . ILE A 1 105 ? -2.988 7.684 4.490 1.00 23.62 181 ILE A O 1
ATOM 762 N N . LEU A 1 106 ? -3.892 5.615 4.193 1.00 25.01 182 LEU A N 1
ATOM 763 C CA . LEU A 1 106 ? -5.026 5.883 5.089 1.00 28.03 182 LEU A CA 1
ATOM 764 C C . LEU A 1 106 ? -4.668 5.698 6.552 1.00 28.21 182 LEU A C 1
ATOM 765 O O . LEU A 1 106 ? -5.257 6.358 7.425 1.00 30.84 182 LEU A O 1
ATOM 770 N N . SER A 1 107 ? -3.791 4.749 6.857 1.00 25.98 183 SER A N 1
ATOM 771 C CA . SER A 1 107 ? -3.526 4.424 8.258 1.00 26.68 183 SER A CA 1
ATOM 772 C C . SER A 1 107 ? -2.263 3.630 8.299 1.00 26.36 183 SER A C 1
ATOM 773 O O . SER A 1 107 ? -1.938 2.957 7.337 1.00 26.61 183 SER A O 1
ATOM 776 N N . SER A 1 108 ? -1.549 3.684 9.417 1.00 26.51 184 SER A N 1
ATOM 777 C CA . SER A 1 108 ? -0.283 2.987 9.534 1.00 27.69 184 SER A CA 1
ATOM 778 C C . SER A 1 108 ? 0.058 2.908 11.018 1.00 29.21 184 SER A C 1
ATOM 779 O O . SER A 1 108 ? -0.260 3.824 11.753 1.00 26.09 184 SER A O 1
ATOM 782 N N . LYS A 1 109 ? 0.789 1.873 11.441 1.00 28.28 185 LYS A N 1
ATOM 783 C CA . LYS A 1 109 ? 1.375 1.884 12.765 1.00 30.27 185 LYS A CA 1
ATOM 784 C C . LYS A 1 109 ? 2.710 1.199 12.593 1.00 29.82 185 LYS A C 1
ATOM 785 O O . LYS A 1 109 ? 2.776 0.106 12.070 1.00 29.02 185 LYS A O 1
ATOM 791 N N . ILE A 1 110 ? 3.786 1.897 12.916 1.00 29.43 186 ILE A N 1
ATOM 792 C CA . ILE A 1 110 ? 5.135 1.381 12.774 1.00 31.65 186 ILE A CA 1
ATOM 793 C C . ILE A 1 110 ? 5.787 1.524 14.124 1.00 32.63 186 ILE A C 1
ATOM 794 O O . ILE A 1 110 ? 6.057 2.628 14.554 1.00 33.29 186 ILE A O 1
ATOM 799 N N . GLU A 1 111 ? 6.025 0.426 14.820 1.00 33.50 187 GLU A N 1
ATOM 800 C CA . GLU A 1 111 ? 6.726 0.521 16.103 1.00 35.24 187 GLU A CA 1
ATOM 801 C C . GLU A 1 111 ? 7.786 -0.517 16.131 1.00 35.07 187 GLU A C 1
ATOM 802 O O . GLU A 1 111 ? 8.308 -0.836 17.218 1.00 34.98 187 GLU A O 1
ATOM 808 N N . ASN A 1 112 ? 8.074 -1.068 14.947 1.00 33.84 188 ASN A N 1
ATOM 809 C CA . ASN A 1 112 ? 9.012 -2.197 14.799 1.00 34.72 188 ASN A CA 1
ATOM 810 C C . ASN A 1 112 ? 8.623 -3.429 15.621 1.00 34.43 188 ASN A C 1
ATOM 811 O O . ASN A 1 112 ? 9.423 -3.936 16.415 1.00 33.52 188 ASN A O 1
ATOM 816 N N . LYS A 1 113 ? 7.353 -3.830 15.463 1.00 33.20 189 LYS A N 1
ATOM 817 C CA . LYS A 1 113 ? 6.753 -4.970 16.126 1.00 32.92 189 LYS A CA 1
ATOM 818 C C . LYS A 1 113 ? 6.123 -5.806 15.032 1.00 32.73 189 LYS A C 1
ATOM 819 O O . LYS A 1 113 ? 5.923 -5.288 13.925 1.00 32.11 189 LYS A O 1
ATOM 825 N N . PRO A 1 114 ? 5.912 -7.127 15.279 1.00 32.01 190 PRO A N 1
ATOM 826 C CA . PRO A 1 114 ? 5.430 -7.936 14.186 1.00 31.03 190 PRO A CA 1
ATOM 827 C C . PRO A 1 114 ? 4.084 -7.511 13.650 1.00 29.85 190 PRO A C 1
ATOM 828 O O . PRO A 1 114 ? 3.703 -7.940 12.569 1.00 29.87 190 PRO A O 1
ATOM 832 N N . GLU A 1 115 ? 3.325 -6.704 14.389 1.00 29.75 191 GLU A N 1
ATOM 833 C CA . GLU A 1 115 ? 2.003 -6.284 13.870 1.00 28.45 191 GLU A CA 1
ATOM 834 C C . GLU A 1 115 ? 2.021 -4.942 13.047 1.00 27.97 191 GLU A C 1
ATOM 835 O O . GLU A 1 115 ? 0.949 -4.335 12.765 1.00 27.75 191 GLU A O 1
ATOM 841 N N . ASP A 1 116 ? 3.198 -4.452 12.699 1.00 24.17 192 ASP A N 1
ATOM 842 C CA . ASP A 1 116 ? 3.299 -3.198 11.957 1.00 25.12 192 ASP A CA 1
ATOM 843 C C . ASP A 1 116 ? 2.541 -3.328 10.598 1.00 25.12 192 ASP A C 1
ATOM 844 O O . ASP A 1 116 ? 2.489 -4.434 9.969 1.00 24.51 192 ASP A O 1
ATOM 849 N N . TYR A 1 117 ? 1.942 -2.234 10.170 1.00 24.35 193 TYR A N 1
ATOM 850 C CA . TYR A 1 117 ? 1.101 -2.245 8.962 1.00 24.43 193 TYR A CA 1
ATOM 851 C C . TYR A 1 117 ? 1.026 -0.859 8.302 1.00 23.79 193 TYR A C 1
ATOM 852 O O . TYR A 1 117 ? 1.370 0.131 8.946 1.00 22.06 193 TYR A O 1
ATOM 861 N N . ILE A 1 118 ? 0.724 -0.817 6.995 1.00 22.79 194 ILE A N 1
ATOM 862 C CA . ILE A 1 118 ? 0.464 0.420 6.272 1.00 24.48 194 ILE A CA 1
ATOM 863 C C . ILE A 1 118 ? -0.704 0.142 5.357 1.00 23.99 194 ILE A C 1
ATOM 864 O O . ILE A 1 118 ? -0.689 -0.828 4.604 1.00 24.97 194 ILE A O 1
ATOM 869 N N . PHE A 1 119 ? -1.757 0.935 5.459 1.00 25.53 195 PHE A N 1
ATOM 870 C CA . PHE A 1 119 ? -2.989 0.693 4.725 1.00 26.18 195 PHE A CA 1
ATOM 871 C C . PHE A 1 119 ? -3.065 1.690 3.550 1.00 27.03 195 PHE A C 1
ATOM 872 O O . PHE A 1 119 ? -3.038 2.926 3.762 1.00 26.20 195 PHE A O 1
ATOM 880 N N . VAL A 1 120 ? -3.039 1.141 2.330 1.00 24.63 196 VAL A N 1
ATOM 881 C CA . VAL A 1 120 ? -2.832 1.927 1.148 1.00 26.46 196 VAL A CA 1
ATOM 882 C C . VAL A 1 120 ? -4.058 1.849 0.311 1.00 26.92 196 VAL A C 1
ATOM 883 O O . VAL A 1 120 ? -4.551 0.749 0.033 1.00 27.49 196 VAL A O 1
ATOM 887 N N . TYR A 1 121 ? -4.610 3.016 -0.009 1.00 24.90 197 TYR A N 1
ATOM 888 C CA . TYR A 1 121 ? -5.656 3.141 -1.031 1.00 25.57 197 TYR A CA 1
ATOM 889 C C . TYR A 1 121 ? -5.020 3.662 -2.331 1.00 25.32 197 TYR A C 1
ATOM 890 O O . TYR A 1 121 ? -4.188 4.550 -2.254 1.00 24.89 197 TYR A O 1
ATOM 899 N N . TYR A 1 122 ? -5.336 3.082 -3.510 1.00 23.54 198 TYR A N 1
ATOM 900 C CA . TYR A 1 122 ? -4.723 3.564 -4.709 1.00 22.52 198 TYR A CA 1
ATOM 901 C C . TYR A 1 122 ? -5.805 3.850 -5.779 1.00 24.02 198 TYR A C 1
ATOM 902 O O . TYR A 1 122 ? -6.944 3.315 -5.754 1.00 24.28 198 TYR A O 1
ATOM 911 N N . ARG A 1 123 ? -5.503 4.784 -6.643 1.00 23.46 199 ARG A N 1
ATOM 912 C CA . ARG A 1 123 ? -6.289 4.925 -7.845 1.00 25.76 199 ARG A CA 1
ATOM 913 C C . ARG A 1 123 ? -5.420 5.127 -9.046 1.00 25.44 199 ARG A C 1
ATOM 914 O O . ARG A 1 123 ? -4.224 5.484 -8.939 1.00 23.62 199 ARG A O 1
ATOM 922 N N . GLY A 1 124 ? -6.020 4.858 -10.197 1.00 26.47 200 GLY A N 1
ATOM 923 C CA . GLY A 1 124 ? -5.323 5.051 -11.447 1.00 28.04 200 GLY A CA 1
ATOM 924 C C . GLY A 1 124 ? -6.366 5.281 -12.529 1.00 29.24 200 GLY A C 1
ATOM 925 O O . GLY A 1 124 ? -7.573 5.262 -12.275 1.00 27.41 200 GLY A O 1
ATOM 926 N N . ARG A 1 125 ? -5.881 5.482 -13.734 1.00 30.99 201 ARG A N 1
ATOM 927 C CA . ARG A 1 125 ? -6.736 5.622 -14.897 1.00 34.29 201 ARG A CA 1
ATOM 928 C C . ARG A 1 125 ? -6.383 4.553 -15.894 1.00 35.48 201 ARG A C 1
ATOM 929 O O . ARG A 1 125 ? -5.204 4.231 -16.076 1.00 34.76 201 ARG A O 1
ATOM 937 N N . ASN A 1 126 ? -7.383 3.999 -16.573 1.00 37.43 202 ASN A N 1
ATOM 938 C CA . ASN A 1 126 ? -7.022 3.290 -17.781 1.00 39.27 202 ASN A CA 1
ATOM 939 C C . ASN A 1 126 ? -7.182 4.061 -19.116 1.00 38.74 202 ASN A C 1
ATOM 940 O O . ASN A 1 126 ? -6.672 3.609 -20.155 1.00 39.08 202 ASN A O 1
ATOM 945 N N . ASP A 1 127 ? -7.816 5.239 -19.044 1.00 37.41 203 ASP A N 1
ATOM 946 C CA . ASP A 1 127 ? -7.760 6.261 -20.109 1.00 37.27 203 ASP A CA 1
ATOM 947 C C . ASP A 1 127 ? -8.366 7.529 -19.504 1.00 36.35 203 ASP A C 1
ATOM 948 O O . ASP A 1 127 ? -8.687 7.528 -18.314 1.00 34.84 203 ASP A O 1
ATOM 953 N N . ALA A 1 128 ? -8.570 8.570 -20.319 1.00 35.53 204 ALA A N 1
ATOM 954 C CA . ALA A 1 128 ? -9.052 9.872 -19.814 1.00 35.56 204 ALA A CA 1
ATOM 955 C C . ALA A 1 128 ? -10.401 9.853 -19.089 1.00 35.48 204 ALA A C 1
ATOM 956 O O . ALA A 1 128 ? -10.668 10.724 -18.248 1.00 35.67 204 ALA A O 1
ATOM 958 N N . TRP A 1 129 ? -11.258 8.883 -19.427 1.00 36.08 205 TRP A N 1
ATOM 959 C CA . TRP A 1 129 ? -12.649 8.816 -18.914 1.00 36.89 205 TRP A CA 1
ATOM 960 C C . TRP A 1 129 ? -12.941 7.562 -18.061 1.00 38.23 205 TRP A C 1
ATOM 961 O O . TRP A 1 129 ? -14.078 7.358 -17.681 1.00 39.87 205 TRP A O 1
ATOM 972 N N . ASP A 1 130 ? -11.948 6.697 -17.812 1.00 37.99 206 ASP A N 1
ATOM 973 C CA . ASP A 1 130 ? -12.167 5.535 -16.942 1.00 38.13 206 ASP A CA 1
ATOM 974 C C . ASP A 1 130 ? -11.006 5.251 -15.973 1.00 36.13 206 ASP A C 1
ATOM 975 O O . ASP A 1 130 ? -9.839 5.160 -16.356 1.00 35.08 206 ASP A O 1
ATOM 980 N N . GLY A 1 131 ? -11.365 5.079 -14.718 1.00 34.95 207 GLY A N 1
ATOM 981 C CA . GLY A 1 131 ? -10.401 4.888 -13.669 1.00 32.90 207 GLY A CA 1
ATOM 982 C C . GLY A 1 131 ? -10.652 3.564 -13.001 1.00 32.68 207 GLY A C 1
ATOM 983 O O . GLY A 1 131 ? -11.623 2.874 -13.321 1.00 33.12 207 GLY A O 1
ATOM 984 N N . TYR A 1 132 ? -9.739 3.174 -12.130 1.00 30.96 208 TYR A N 1
ATOM 985 C CA . TYR A 1 132 ? -9.844 1.916 -11.382 1.00 29.64 208 TYR A CA 1
ATOM 986 C C . TYR A 1 132 ? -9.234 2.309 -10.032 1.00 28.08 208 TYR A C 1
ATOM 987 O O . TYR A 1 132 ? -8.747 3.446 -9.843 1.00 27.28 208 TYR A O 1
ATOM 996 N N . GLY A 1 133 ? -9.237 1.392 -9.080 1.00 25.76 209 GLY A N 1
ATOM 997 C CA . GLY A 1 133 ? -8.697 1.768 -7.798 1.00 23.92 209 GLY A CA 1
ATOM 998 C C . GLY A 1 133 ? -8.794 0.526 -6.952 1.00 23.35 209 GLY A C 1
ATOM 999 O O . GLY A 1 133 ? -9.251 -0.498 -7.440 1.00 22.92 209 GLY A O 1
ATOM 1000 N N . GLY A 1 134 ? -8.346 0.608 -5.704 1.00 21.78 210 GLY A N 1
ATOM 1001 C CA . GLY A 1 134 ? -8.359 -0.573 -4.874 1.00 22.33 210 GLY A CA 1
ATOM 1002 C C . GLY A 1 134 ? -7.762 -0.159 -3.573 1.00 23.67 210 GLY A C 1
ATOM 1003 O O . GLY A 1 134 ? -7.592 1.039 -3.327 1.00 24.74 210 GLY A O 1
ATOM 1004 N N . ALA A 1 135 ? -7.493 -1.135 -2.709 1.00 23.59 211 ALA A N 1
ATOM 1005 C CA . ALA A 1 135 ? -6.814 -0.860 -1.446 1.00 24.39 211 ALA A CA 1
ATOM 1006 C C . ALA A 1 135 ? -6.082 -2.164 -1.027 1.00 24.86 211 ALA A C 1
ATOM 1007 O O . ALA A 1 135 ? -6.574 -3.253 -1.300 1.00 26.87 211 ALA A O 1
ATOM 1009 N N . VAL A 1 136 ? -4.922 -2.056 -0.381 1.00 23.80 212 VAL A N 1
ATOM 1010 C CA . VAL A 1 136 ? -4.259 -3.221 0.162 1.00 23.09 212 VAL A CA 1
ATOM 1011 C C . VAL A 1 136 ? -3.748 -2.891 1.516 1.00 23.05 212 VAL A C 1
ATOM 1012 O O . VAL A 1 136 ? -3.358 -1.706 1.772 1.00 23.49 212 VAL A O 1
ATOM 1016 N N . VAL A 1 137 ? -3.652 -3.913 2.376 1.00 21.11 213 VAL A N 1
ATOM 1017 C CA . VAL A 1 137 ? -3.004 -3.746 3.675 1.00 21.91 213 VAL A CA 1
ATOM 1018 C C . VAL A 1 137 ? -1.632 -4.406 3.590 1.00 23.53 213 VAL A C 1
ATOM 1019 O O . VAL A 1 137 ? -1.595 -5.590 3.377 1.00 22.21 213 VAL A O 1
ATOM 1023 N N . TYR A 1 138 ? -0.539 -3.626 3.704 1.00 22.33 214 TYR A N 1
ATOM 1024 C CA . TYR A 1 138 ? 0.797 -4.141 3.880 1.00 23.07 214 TYR A CA 1
ATOM 1025 C C . TYR A 1 138 ? 1.050 -4.430 5.333 1.00 21.95 214 TYR A C 1
ATOM 1026 O O . TYR A 1 138 ? 0.744 -3.577 6.182 1.00 22.60 214 TYR A O 1
ATOM 1035 N N . THR A 1 139 ? 1.644 -5.580 5.629 1.00 20.71 215 THR A N 1
ATOM 1036 C CA . THR A 1 139 ? 2.019 -5.924 6.990 1.00 21.81 215 THR A CA 1
ATOM 1037 C C . THR A 1 139 ? 3.407 -6.549 7.001 1.00 22.67 215 THR A C 1
ATOM 1038 O O . THR A 1 139 ? 3.786 -7.232 6.046 1.00 21.60 215 THR A O 1
ATOM 1042 N N . ARG A 1 140 ? 4.124 -6.418 8.117 1.00 22.34 216 ARG A N 1
ATOM 1043 C CA . ARG A 1 140 ? 5.373 -7.172 8.270 1.00 23.60 216 ARG A CA 1
ATOM 1044 C C . ARG A 1 140 ? 5.120 -8.677 8.305 1.00 23.11 216 ARG A C 1
ATOM 1045 O O . ARG A 1 140 ? 5.979 -9.434 7.905 1.00 22.32 216 ARG A O 1
ATOM 1053 N N . SER A 1 141 ? 3.979 -9.106 8.833 1.00 22.01 217 SER A N 1
ATOM 1054 C CA . SER A 1 141 ? 3.648 -10.494 8.953 1.00 22.72 217 SER A CA 1
ATOM 1055 C C . SER A 1 141 ? 3.027 -11.040 7.643 1.00 24.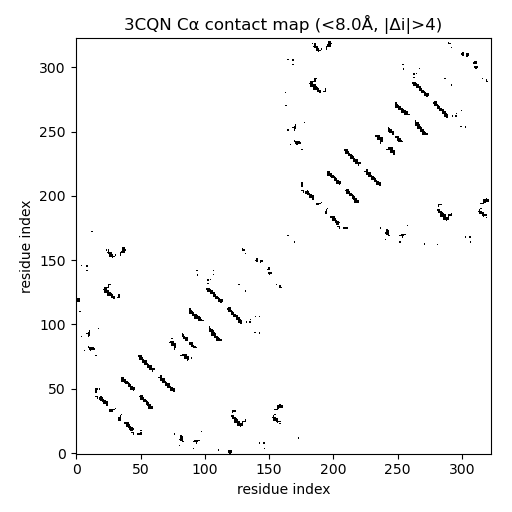96 217 SER A C 1
ATOM 1056 O O . SER A 1 141 ? 2.336 -10.274 6.911 1.00 22.97 217 SER A O 1
ATOM 1059 N N . SER A 1 142 ? 3.197 -12.367 7.408 1.00 24.24 218 SER A N 1
ATOM 1060 C CA . SER A 1 142 ? 2.542 -13.062 6.300 1.00 22.87 218 SER A CA 1
ATOM 1061 C C . SER A 1 142 ? 1.067 -13.297 6.542 1.00 23.83 218 SER A C 1
ATOM 1062 O O . SER A 1 142 ? 0.346 -13.730 5.654 1.00 20.94 218 SER A O 1
ATOM 1065 N N . VAL A 1 143 ? 0.591 -12.976 7.743 1.00 23.68 219 VAL A N 1
ATOM 1066 C CA . VAL A 1 143 ? -0.753 -13.241 8.082 1.00 25.20 219 VAL A CA 1
ATOM 1067 C C . VAL A 1 143 ? -1.430 -11.885 8.455 1.00 26.56 219 VAL A C 1
ATOM 1068 O O . VAL A 1 143 ? -0.727 -10.988 8.940 1.00 27.78 219 VAL A O 1
ATOM 1072 N N . LEU A 1 144 ? -2.730 -11.703 8.198 1.00 25.25 220 LEU A N 1
ATOM 1073 C CA . LEU A 1 144 ? -3.405 -10.455 8.618 1.00 25.29 220 LEU A CA 1
ATOM 1074 C C . LEU A 1 144 ? -3.552 -10.463 10.157 1.00 25.21 220 LEU A C 1
ATOM 1075 O O . LEU A 1 144 ? -4.219 -11.332 10.683 1.00 24.62 220 LEU A O 1
ATOM 1080 N N . PRO A 1 145 ? -2.872 -9.578 10.873 1.00 26.06 221 PRO A N 1
ATOM 1081 C CA . PRO A 1 145 ? -3.022 -9.647 12.346 1.00 26.68 221 PRO A CA 1
ATOM 1082 C C . PRO A 1 145 ? -4.392 -9.230 12.833 1.00 26.21 221 PRO A C 1
ATOM 1083 O O . PRO A 1 145 ? -4.957 -8.242 12.382 1.00 24.67 221 PRO A O 1
ATOM 1087 N N . ASN A 1 146 ? -4.926 -9.978 13.781 1.00 25.86 222 ASN A N 1
ATOM 1088 C CA . ASN A 1 146 ? -6.206 -9.562 14.396 1.00 26.88 222 ASN A CA 1
ATOM 1089 C C . ASN A 1 146 ? -6.093 -8.197 15.125 1.00 27.18 222 ASN A C 1
ATOM 1090 O O . ASN A 1 146 ? -7.071 -7.472 15.246 1.00 26.65 222 ASN A O 1
ATOM 1095 N N . SER A 1 147 ? -4.900 -7.854 15.611 1.00 27.95 223 SER A N 1
ATOM 1096 C CA . SER A 1 147 ? -4.697 -6.633 16.424 1.00 28.94 223 SER A CA 1
ATOM 1097 C C . SER A 1 147 ? -4.955 -5.266 15.720 1.00 29.74 223 SER A C 1
ATOM 1098 O O . SER A 1 147 ? -5.129 -4.233 16.370 1.00 29.90 223 SER A O 1
ATOM 1101 N N . ILE A 1 148 ? -4.933 -5.256 14.395 1.00 28.29 224 ILE A N 1
ATOM 1102 C CA . ILE A 1 148 ? -5.032 -4.021 13.616 1.00 29.39 224 ILE A CA 1
ATOM 1103 C C . ILE A 1 148 ? -6.404 -3.892 12.919 1.00 29.30 224 ILE A C 1
ATOM 1104 O O . ILE A 1 148 ? -6.697 -2.909 12.256 1.00 26.66 224 ILE A O 1
ATOM 1109 N N . ILE A 1 149 ? -7.256 -4.891 13.123 1.00 30.40 225 ILE A N 1
ATOM 1110 C CA . ILE A 1 149 ? -8.547 -4.861 12.458 1.00 30.65 225 ILE A CA 1
ATOM 1111 C C . ILE A 1 149 ? -9.477 -3.658 12.804 1.00 29.98 225 ILE A C 1
ATOM 1112 O O . ILE A 1 149 ? -10.045 -3.115 11.884 1.00 30.97 225 ILE A O 1
ATOM 1117 N N . PRO A 1 150 ? -9.525 -3.150 14.059 1.00 29.29 226 PRO A N 1
ATOM 1118 C CA . PRO A 1 150 ? -10.366 -1.924 14.249 1.00 29.52 226 PRO A CA 1
ATOM 1119 C C . PRO A 1 150 ? -9.822 -0.695 13.518 1.00 29.91 226 PRO A C 1
ATOM 1120 O O . PRO A 1 150 ? -10.581 0.090 12.972 1.00 29.15 226 PRO A O 1
ATOM 1124 N N . GLU A 1 151 ? -8.512 -0.528 13.476 1.00 29.56 227 GLU A N 1
ATOM 1125 C CA . GLU A 1 151 ? -7.909 0.531 12.626 1.00 31.11 227 GLU A CA 1
ATOM 1126 C C . GLU A 1 151 ? -8.232 0.404 11.138 1.00 30.03 227 GLU A C 1
ATOM 1127 O O . GLU A 1 151 ? -8.493 1.415 10.446 1.00 29.29 227 GLU A O 1
ATOM 1133 N N . LEU A 1 152 ? -8.141 -0.822 10.615 1.00 27.69 228 LEU A N 1
ATOM 1134 C CA . LEU A 1 152 ? -8.498 -1.093 9.228 1.00 27.93 228 LEU A CA 1
ATOM 1135 C C . LEU A 1 152 ? -9.996 -0.882 8.941 1.00 28.26 228 LEU A C 1
ATOM 1136 O O . LEU A 1 152 ? -10.353 -0.497 7.858 1.00 29.87 228 LEU A O 1
ATOM 1141 N N . GLU A 1 153 ? -10.854 -1.227 9.880 1.00 29.11 229 GLU A N 1
ATOM 1142 C CA . GLU A 1 153 ? -12.276 -1.007 9.723 1.00 31.48 229 GLU A CA 1
ATOM 1143 C C . GLU A 1 153 ? -12.548 0.473 9.666 1.00 30.40 229 GLU A C 1
ATOM 1144 O O . GLU A 1 153 ? -13.334 0.948 8.854 1.00 29.68 229 GLU A O 1
ATOM 1150 N N . LYS A 1 154 ? -11.967 1.190 10.603 1.00 29.86 230 LYS A N 1
ATOM 1151 C CA . LYS A 1 154 ? -12.069 2.640 10.619 1.00 31.82 230 LYS A CA 1
ATOM 1152 C C . LYS A 1 154 ? -11.545 3.318 9.312 1.00 30.60 230 LYS A C 1
ATOM 1153 O O . LYS A 1 154 ? -12.258 4.134 8.705 1.00 29.96 230 LYS A O 1
ATOM 1159 N N . ALA A 1 155 ? -10.356 2.950 8.846 1.00 29.65 231 ALA A N 1
ATOM 1160 C CA . ALA A 1 155 ? -9.835 3.449 7.576 1.00 29.18 231 ALA A CA 1
ATOM 1161 C C . ALA A 1 155 ? -10.696 3.110 6.316 1.00 29.61 231 ALA A C 1
ATOM 1162 O O . ALA A 1 155 ? -10.917 3.967 5.414 1.00 28.69 231 ALA A O 1
ATOM 1164 N N . ALA A 1 156 ? -11.238 1.890 6.284 1.00 28.54 232 ALA A N 1
ATOM 1165 C CA . ALA A 1 156 ? -12.041 1.472 5.151 1.00 28.02 232 ALA A CA 1
ATOM 1166 C C . ALA A 1 156 ? -13.346 2.294 5.147 1.00 28.07 232 ALA A C 1
ATOM 1167 O O . ALA A 1 156 ? -13.796 2.746 4.122 1.00 27.36 232 ALA A O 1
ATOM 1169 N N . LYS A 1 157 ? -13.941 2.471 6.313 1.00 29.50 233 LYS A N 1
ATOM 1170 C CA . LYS A 1 157 ? -15.091 3.381 6.440 1.00 32.09 233 LYS A CA 1
ATOM 1171 C C . LYS A 1 157 ? -14.804 4.818 5.951 1.00 31.30 233 LYS A C 1
ATOM 1172 O O . LYS A 1 157 ? -15.653 5.444 5.312 1.00 31.31 233 LYS A O 1
ATOM 1178 N N . SER A 1 158 ? -13.601 5.326 6.216 1.00 31.51 234 SER A N 1
ATOM 1179 C CA . SER A 1 158 ? -13.248 6.692 5.761 1.00 31.62 234 SER A CA 1
ATOM 1180 C C . SER A 1 158 ? -13.224 6.804 4.232 1.00 31.99 234 SER A C 1
ATOM 1181 O O . SER A 1 158 ? -13.322 7.891 3.702 1.00 33.37 234 SER A O 1
ATOM 1184 N N . ILE A 1 159 ? -13.096 5.703 3.501 1.00 32.28 235 ILE A N 1
ATOM 1185 C CA . ILE A 1 159 ? -13.176 5.762 2.020 1.00 31.75 235 ILE A CA 1
ATOM 1186 C C . ILE A 1 159 ? -14.443 5.120 1.459 1.00 31.46 235 ILE A C 1
ATOM 1187 O O . ILE A 1 159 ? -14.516 4.789 0.265 1.00 30.63 235 ILE A O 1
ATOM 1192 N N . GLY A 1 160 ? -15.437 4.958 2.341 1.00 31.23 236 GLY A N 1
ATOM 1193 C CA . GLY A 1 160 ? -16.768 4.500 1.975 1.00 31.18 236 GLY A CA 1
ATOM 1194 C C . GLY A 1 160 ? -16.971 2.995 1.846 1.00 31.06 236 GLY A C 1
ATOM 1195 O O . GLY A 1 160 ? -17.925 2.572 1.240 1.00 29.87 236 GLY A O 1
ATOM 1196 N N . ARG A 1 161 ? -16.088 2.206 2.434 1.00 32.09 237 ARG A N 1
ATOM 1197 C CA . ARG A 1 161 ? -16.085 0.738 2.268 1.00 34.05 237 ARG A CA 1
ATOM 1198 C C . ARG A 1 161 ? -16.205 0.047 3.613 1.00 34.74 237 ARG A C 1
ATOM 1199 O O . ARG A 1 161 ? -15.919 0.614 4.682 1.00 34.63 237 ARG A O 1
ATOM 1207 N N . ASP A 1 162 ? -16.641 -1.201 3.544 1.00 36.10 238 ASP A N 1
ATOM 1208 C CA . ASP A 1 162 ? -16.816 -2.055 4.699 1.00 36.46 238 ASP A CA 1
ATOM 1209 C C . ASP A 1 162 ? -15.641 -3.047 4.682 1.00 35.79 238 ASP A C 1
ATOM 1210 O O . ASP A 1 162 ? -15.489 -3.794 3.710 1.00 34.72 238 ASP A O 1
ATOM 1215 N N . PHE A 1 163 ? -14.792 -3.053 5.722 1.00 35.38 239 PHE A N 1
ATOM 1216 C CA . PHE A 1 163 ? -13.565 -3.901 5.685 1.00 35.05 239 PHE A CA 1
ATOM 1217 C C . PHE A 1 163 ? -13.860 -5.404 5.530 1.00 34.81 239 PHE A C 1
ATOM 1218 O O . PHE A 1 163 ? -13.050 -6.157 4.978 1.00 34.57 239 PHE A O 1
ATOM 1226 N N . SER A 1 164 ? -15.027 -5.818 6.002 1.00 34.93 240 SER A N 1
ATOM 1227 C CA . SER A 1 164 ? -15.505 -7.180 5.831 1.00 35.74 240 SER A CA 1
ATOM 1228 C C . SER A 1 164 ? -15.653 -7.586 4.357 1.00 35.78 240 SER A C 1
ATOM 1229 O O . SER A 1 164 ? -15.639 -8.771 4.025 1.00 35.51 240 SER A O 1
ATOM 1232 N N . THR A 1 165 ? -15.768 -6.610 3.471 1.00 35.30 241 THR A N 1
ATOM 1233 C CA . THR A 1 165 ? -15.812 -6.882 2.054 1.00 36.65 241 THR A CA 1
ATOM 1234 C C . THR A 1 165 ? -14.395 -7.137 1.431 1.00 35.75 241 THR A C 1
ATOM 1235 O O . THR A 1 165 ? -14.293 -7.570 0.292 1.00 36.61 241 THR A O 1
ATOM 1239 N N . PHE A 1 166 ? -13.313 -6.863 2.161 1.00 34.67 242 PHE A N 1
ATOM 1240 C CA . PHE A 1 166 ? -11.951 -7.089 1.618 1.00 33.02 242 PHE A CA 1
ATOM 1241 C C . PHE A 1 166 ? -11.677 -8.596 1.543 1.00 32.85 242 PHE A C 1
ATOM 1242 O O . PHE A 1 166 ? -12.252 -9.333 2.291 1.00 34.19 242 PHE A O 1
ATOM 1250 N N . ILE A 1 167 ? -10.807 -9.030 0.626 1.00 33.53 243 ILE A N 1
ATOM 1251 C CA . ILE A 1 167 ? -10.338 -10.426 0.540 1.00 33.20 243 ILE A CA 1
ATOM 1252 C C . ILE A 1 167 ? -9.027 -10.636 1.284 1.00 32.82 243 ILE A C 1
ATOM 1253 O O . ILE A 1 167 ? -8.014 -9.929 1.049 1.00 32.00 243 ILE A O 1
ATOM 1258 N N . ARG A 1 168 ? -9.034 -11.601 2.190 1.00 31.73 244 ARG A N 1
ATOM 1259 C CA . ARG A 1 168 ? -7.822 -11.942 2.914 1.00 34.00 244 ARG A CA 1
ATOM 1260 C C . ARG A 1 168 ? -6.993 -12.828 1.959 1.00 33.28 244 ARG A C 1
ATOM 1261 O O . ARG A 1 168 ? -7.518 -13.744 1.347 1.00 32.17 244 ARG A O 1
ATOM 1269 N N . THR A 1 169 ? -5.716 -12.519 1.786 1.00 32.73 245 THR A N 1
ATOM 1270 C CA . THR A 1 169 ? -4.851 -13.218 0.782 1.00 32.42 245 THR A CA 1
ATOM 1271 C C . THR A 1 169 ? -4.006 -14.354 1.400 1.00 32.26 245 THR A C 1
ATOM 1272 O O . THR A 1 169 ? -3.843 -14.429 2.640 1.00 31.96 245 THR A O 1
ATOM 1276 N N . ASP A 1 170 ? -3.447 -15.216 0.539 1.00 31.71 246 ASP A N 1
ATOM 1277 C CA . ASP A 1 170 ? -2.773 -16.462 0.979 1.00 30.87 246 ASP A CA 1
ATOM 1278 C C . ASP A 1 170 ? -1.274 -16.328 0.750 1.00 30.99 246 ASP A C 1
ATOM 1279 O O . ASP A 1 170 ? -0.798 -16.380 -0.417 1.00 28.43 246 ASP A O 1
ATOM 1284 N N . ASN A 1 171 ? -0.530 -16.173 1.860 1.00 29.14 247 ASN A N 1
ATOM 1285 C CA . ASN A 1 171 ? 0.917 -16.038 1.784 1.00 29.15 247 ASN A CA 1
ATOM 1286 C C . ASN A 1 171 ? 1.674 -17.267 2.265 1.00 31.18 247 ASN A C 1
ATOM 1287 O O . ASN A 1 171 ? 2.794 -17.183 2.806 1.00 31.23 247 ASN A O 1
ATOM 1292 N N . THR A 1 172 ? 1.065 -18.426 2.057 1.00 32.23 248 THR A N 1
ATOM 1293 C CA . THR A 1 172 ? 1.830 -19.650 2.127 1.00 34.83 248 THR A CA 1
ATOM 1294 C C . THR A 1 172 ? 2.746 -19.474 0.940 1.00 36.32 248 THR A C 1
ATOM 1295 O O . THR A 1 172 ? 2.287 -19.415 -0.197 1.00 37.96 248 THR A O 1
ATOM 1299 N N . CYS A 1 173 ? 4.028 -19.384 1.145 1.00 36.63 249 CYS A N 1
ATOM 1300 C CA . CYS A 1 173 ? 4.777 -19.128 -0.041 1.00 36.67 249 CYS A CA 1
ATOM 1301 C C . CYS A 1 173 ? 5.566 -20.388 -0.349 1.00 36.97 249 CYS A C 1
ATOM 1302 O O . CYS A 1 173 ? 6.770 -20.379 -0.331 1.00 36.61 249 CYS A O 1
ATOM 1305 N N . GLY A 1 174 ? 4.840 -21.470 -0.581 1.00 37.60 250 GLY A N 1
ATOM 1306 C CA . GLY A 1 174 ? 5.432 -22.751 -0.905 1.00 40.01 250 GLY A CA 1
ATOM 1307 C C . GLY A 1 174 ? 5.274 -23.115 -2.398 1.00 40.33 250 GLY A C 1
ATOM 1308 O O . GLY A 1 174 ? 5.966 -24.196 -2.749 1.00 43.45 250 GLY A O 1
ATOM 1309 N N . PRO B 1 7 ? 2.411 23.442 35.808 1.00 45.98 83 PRO B N 1
ATOM 1310 C CA . PRO B 1 7 ? 1.233 22.619 35.417 1.00 46.39 83 PRO B CA 1
ATOM 1311 C C . PRO B 1 7 ? 1.414 21.956 34.045 1.00 45.82 83 PRO B C 1
ATOM 1312 O O . PRO B 1 7 ? 1.777 22.630 33.059 1.00 44.88 83 PRO B O 1
ATOM 1316 N N . ALA B 1 8 ? 1.214 20.637 34.021 1.00 45.11 84 ALA B N 1
ATOM 1317 C CA . ALA B 1 8 ? 1.488 19.844 32.842 1.00 44.16 84 ALA B CA 1
ATOM 1318 C C . ALA B 1 8 ? 0.392 20.155 31.852 1.00 43.43 84 ALA B C 1
ATOM 1319 O O . ALA B 1 8 ? -0.769 20.319 32.241 1.00 43.03 84 ALA B O 1
ATOM 1321 N N . PRO B 1 9 ? 0.751 20.284 30.572 1.00 42.01 85 PRO B N 1
ATOM 1322 C CA . PRO B 1 9 ? -0.289 20.514 29.583 1.00 40.46 85 PRO B CA 1
ATOM 1323 C C . PRO B 1 9 ? -1.064 19.224 29.303 1.00 39.67 85 PRO B C 1
ATOM 1324 O O . PRO B 1 9 ? -0.536 18.147 29.514 1.00 37.90 85 PRO B O 1
ATOM 1328 N N . ASP B 1 10 ? -2.339 19.347 28.914 1.00 37.56 86 ASP B N 1
ATOM 1329 C CA . ASP B 1 10 ? -3.079 18.188 28.402 1.00 37.17 86 ASP B CA 1
ATOM 1330 C C . ASP B 1 10 ? -2.338 17.573 27.209 1.00 35.18 86 ASP B C 1
ATOM 1331 O O . ASP B 1 10 ? -1.758 18.304 26.404 1.00 34.88 86 ASP B O 1
ATOM 1336 N N . PRO B 1 11 ? -2.259 16.228 27.130 1.00 34.75 87 PRO B N 1
ATOM 1337 C CA . PRO B 1 11 ? -1.613 15.622 25.930 1.00 34.31 87 PRO B CA 1
ATOM 1338 C C . PRO B 1 11 ? -2.121 16.142 24.577 1.00 34.70 87 PRO B C 1
ATOM 1339 O O . PRO B 1 11 ? -1.325 16.307 23.645 1.00 32.97 87 PRO B O 1
ATOM 1343 N N . SER B 1 12 ? -3.420 16.441 24.483 1.00 33.18 88 SER B N 1
ATOM 1344 C CA . SER B 1 12 ? -3.987 16.851 23.205 1.00 34.96 88 SER B CA 1
ATOM 1345 C C . SER B 1 12 ? -3.426 18.157 22.669 1.00 34.55 88 SER B C 1
ATOM 1346 O O . SER B 1 12 ? -3.534 18.462 21.480 1.00 35.08 88 SER B O 1
ATOM 1349 N N . VAL B 1 13 ? -2.858 18.949 23.552 1.00 34.29 89 VAL B N 1
ATOM 1350 C CA . VAL B 1 13 ? -2.309 20.254 23.193 1.00 34.68 89 VAL B CA 1
ATOM 1351 C C . VAL B 1 13 ? -0.854 20.094 22.640 1.00 33.98 89 VAL B C 1
ATOM 1352 O O . VAL B 1 13 ? -0.279 21.004 22.053 1.00 35.79 89 VAL B O 1
ATOM 1356 N N . LEU B 1 14 ? -0.243 18.932 22.799 1.00 33.08 90 LEU B N 1
ATOM 1357 C CA . LEU B 1 14 ? 1.148 18.807 22.372 1.00 32.30 90 LEU B CA 1
ATOM 1358 C C . LEU B 1 14 ? 1.209 18.520 20.885 1.00 33.01 90 LEU B C 1
ATOM 1359 O O . LEU B 1 14 ? 0.262 18.016 20.285 1.00 31.59 90 LEU B O 1
ATOM 1364 N N . VAL B 1 15 ? 2.336 18.839 20.286 1.00 32.05 91 VAL B N 1
ATOM 1365 C CA . VAL B 1 15 ? 2.632 18.324 18.960 1.00 34.14 91 VAL B CA 1
ATOM 1366 C C . VAL B 1 15 ? 2.458 16.766 19.008 1.00 34.22 91 VAL B C 1
ATOM 1367 O O . VAL B 1 15 ? 2.736 16.132 20.019 1.00 34.14 91 VAL B O 1
ATOM 1371 N N . GLN B 1 16 ? 1.876 16.160 17.974 1.00 35.39 92 GLN B N 1
ATOM 1372 C CA . GLN B 1 16 ? 1.580 14.718 18.032 1.00 36.67 92 GLN B CA 1
ATOM 1373 C C . GLN B 1 16 ? 2.622 13.909 17.305 1.00 35.93 92 GLN B C 1
ATOM 1374 O O . GLN B 1 16 ? 2.742 12.714 17.474 1.00 35.86 92 GLN B O 1
ATOM 1380 N N . ASN B 1 17 ? 3.432 14.595 16.523 1.00 36.58 93 ASN B N 1
ATOM 1381 C CA . ASN B 1 17 ? 4.607 13.987 15.947 1.00 36.46 93 ASN B CA 1
ATOM 1382 C C . ASN B 1 17 ? 5.734 14.941 16.212 1.00 35.97 93 ASN B C 1
ATOM 1383 O O . ASN B 1 17 ? 5.572 16.163 16.092 1.00 34.52 93 ASN B O 1
ATOM 1388 N N . PHE B 1 18 ? 6.889 14.386 16.561 1.00 35.46 94 PHE B N 1
ATOM 1389 C CA . PHE B 1 18 ? 8.070 15.199 16.645 1.00 35.07 94 PHE B CA 1
ATOM 1390 C C . PHE B 1 18 ? 9.258 14.289 16.525 1.00 34.99 94 PHE B C 1
ATOM 1391 O O . PHE B 1 18 ? 9.319 13.248 17.167 1.00 33.41 94 PHE B O 1
ATOM 1399 N N . ASN 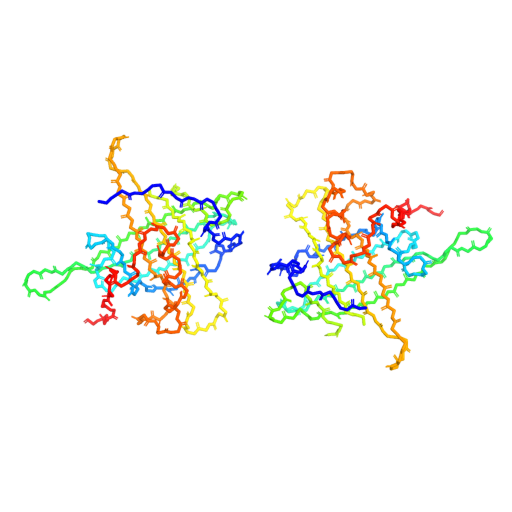B 1 19 ? 10.198 14.698 15.688 1.00 35.48 95 ASN B N 1
ATOM 1400 C CA . ASN B 1 19 ? 11.462 14.006 15.509 1.00 36.47 95 ASN B CA 1
ATOM 1401 C C . ASN B 1 19 ? 12.574 14.787 16.194 1.00 35.50 95 ASN B C 1
ATOM 1402 O O . ASN B 1 19 ? 12.776 15.923 15.823 1.00 34.51 95 ASN B O 1
ATOM 1407 N N . ILE B 1 20 ? 13.288 14.207 17.175 1.00 34.68 96 ILE B N 1
ATOM 1408 C CA . ILE B 1 20 ? 14.248 15.019 17.937 1.00 34.29 96 ILE B CA 1
ATOM 1409 C C . ILE B 1 20 ? 15.429 15.477 17.091 1.00 34.01 96 ILE B C 1
ATOM 1410 O O . ILE B 1 20 ? 16.091 16.426 17.468 1.00 32.36 96 ILE B O 1
ATOM 1415 N N . SER B 1 21 ? 15.739 14.793 15.972 1.00 32.94 97 SER B N 1
ATOM 1416 C CA . SER B 1 21 ? 16.837 15.247 15.137 1.00 34.39 97 SER B CA 1
ATOM 1417 C C . SER B 1 21 ? 16.517 16.621 14.485 1.00 34.41 97 SER B C 1
ATOM 1418 O O . SER B 1 21 ? 17.404 17.275 13.957 1.00 34.31 97 SER B O 1
ATOM 1421 N N . ASP B 1 22 ? 15.250 17.036 14.528 1.00 34.68 98 ASP B N 1
ATOM 1422 C CA . ASP B 1 22 ? 14.827 18.407 14.141 1.00 34.43 98 ASP B CA 1
ATOM 1423 C C . ASP B 1 22 ? 15.325 19.560 15.030 1.00 33.06 98 ASP B C 1
ATOM 1424 O O . ASP B 1 22 ? 15.345 20.692 14.571 1.00 31.90 98 ASP B O 1
ATOM 1429 N N . PHE B 1 23 ? 15.771 19.262 16.258 1.00 31.03 99 PHE B N 1
ATOM 1430 C CA . PHE B 1 23 ? 16.571 20.207 17.061 1.00 30.51 99 PHE B CA 1
ATOM 1431 C C . PHE B 1 23 ? 18.027 20.363 16.630 1.00 29.98 99 PHE B C 1
ATOM 1432 O O . PHE B 1 23 ? 18.712 21.249 17.113 1.00 28.87 99 PHE B O 1
ATOM 1440 N N . ASN B 1 24 ? 18.555 19.458 15.806 1.00 30.91 100 ASN B N 1
ATOM 1441 C CA . ASN B 1 24 ? 19.953 19.578 15.370 1.00 30.87 100 ASN B CA 1
ATOM 1442 C C . ASN B 1 24 ? 20.401 21.006 15.062 1.00 29.14 100 ASN B C 1
ATOM 1443 O O . ASN B 1 24 ? 19.728 21.708 14.354 1.00 30.42 100 ASN B O 1
ATOM 1448 N N . GLY B 1 25 ? 21.535 21.410 15.611 1.00 28.08 101 GLY B N 1
ATOM 1449 C CA . GLY B 1 25 ? 22.220 22.634 15.184 1.00 28.63 101 GLY B CA 1
ATOM 1450 C C . GLY B 1 25 ? 21.913 23.755 16.156 1.00 28.55 101 GLY B C 1
ATOM 1451 O O . GLY B 1 25 ? 21.649 23.498 17.324 1.00 29.35 101 GLY B O 1
ATOM 1452 N N . LYS B 1 26 ? 21.943 24.992 15.664 1.00 27.85 102 LYS B N 1
ATOM 1453 C CA . LYS B 1 26 ? 21.987 26.171 16.476 1.00 27.46 102 LYS B CA 1
ATOM 1454 C C . LYS B 1 26 ? 20.602 26.888 16.458 1.00 24.06 102 LYS B C 1
ATOM 1455 O O . LYS B 1 26 ? 19.950 26.951 15.418 1.00 23.28 102 LYS B O 1
ATOM 1461 N N . TRP B 1 27 ? 20.152 27.348 17.615 1.00 21.32 103 TRP B N 1
ATOM 1462 C CA . TRP B 1 27 ? 18.842 28.042 17.696 1.00 21.56 103 TRP B CA 1
ATOM 1463 C C . TRP B 1 27 ? 19.126 29.229 18.565 1.00 22.69 103 TRP B C 1
ATOM 1464 O O . TRP B 1 27 ? 19.990 29.125 19.454 1.00 24.36 103 TRP B O 1
ATOM 1475 N N . TYR B 1 28 ? 18.349 30.300 18.407 1.00 22.28 104 TYR B N 1
ATOM 1476 C CA . TYR B 1 28 ? 18.264 31.346 19.404 1.00 22.67 104 TYR B CA 1
ATOM 1477 C C . TYR B 1 28 ? 16.929 31.209 20.189 1.00 23.20 104 TYR B C 1
ATOM 1478 O O . TYR B 1 28 ? 16.007 30.688 19.690 1.00 22.84 104 TYR B O 1
ATOM 1487 N N . ILE B 1 29 ? 16.884 31.743 21.390 1.00 20.80 105 ILE B N 1
ATOM 1488 C CA . ILE B 1 29 ? 15.630 32.081 22.039 1.00 23.19 105 ILE B CA 1
ATOM 1489 C C . ILE B 1 29 ? 15.303 33.518 21.649 1.00 21.87 105 ILE B C 1
ATOM 1490 O O . ILE B 1 29 ? 16.105 34.465 21.840 1.00 22.44 105 ILE B O 1
ATOM 1495 N N . THR B 1 30 ? 14.134 33.695 21.038 1.00 23.12 106 THR B N 1
ATOM 1496 C CA . THR B 1 30 ? 13.805 35.024 20.610 1.00 22.63 106 THR B CA 1
ATOM 1497 C C . THR B 1 30 ? 12.574 35.502 21.293 1.00 24.10 106 THR B C 1
ATOM 1498 O O . THR B 1 30 ? 12.209 36.681 21.138 1.00 23.30 106 THR B O 1
ATOM 1502 N N . SER B 1 31 ? 12.011 34.632 22.149 1.00 25.25 107 SER B N 1
ATOM 1503 C CA . SER B 1 31 ? 10.963 35.071 23.041 1.00 26.63 107 SER B CA 1
ATOM 1504 C C . SER B 1 31 ? 10.821 34.107 24.215 1.00 25.54 107 SER B C 1
ATOM 1505 O O . SER B 1 31 ? 11.057 32.926 24.066 1.00 22.65 107 SER B O 1
ATOM 1508 N N . GLY B 1 32 ? 10.419 34.625 25.382 1.00 25.39 108 GLY B N 1
ATOM 1509 C CA . GLY B 1 32 ? 10.273 33.776 26.581 1.00 25.87 108 GLY B CA 1
ATOM 1510 C C . GLY B 1 32 ? 9.228 34.319 27.494 1.00 28.09 108 GLY B C 1
ATOM 1511 O O . GLY B 1 32 ? 8.930 35.500 27.429 1.00 26.89 108 GLY B O 1
ATOM 1512 N N . LEU B 1 33 ? 8.685 33.461 28.350 1.00 29.02 109 LEU B N 1
ATOM 1513 C CA . LEU B 1 33 ? 7.579 33.836 29.190 1.00 30.22 109 LEU B CA 1
ATOM 1514 C C . LEU B 1 33 ? 8.062 34.264 30.595 1.00 31.97 109 LEU B C 1
ATOM 1515 O O . LEU B 1 33 ? 7.712 35.346 31.077 1.00 30.64 109 LEU B O 1
ATOM 1520 N N . ASN B 1 34 ? 8.878 33.419 31.230 1.00 32.81 110 ASN B N 1
ATOM 1521 C CA . ASN B 1 34 ? 9.389 33.701 32.561 1.00 35.31 110 ASN B CA 1
ATOM 1522 C C . ASN B 1 34 ? 10.755 34.437 32.536 1.00 37.06 110 ASN B C 1
ATOM 1523 O O . ASN B 1 34 ? 11.762 33.793 32.423 1.00 37.66 110 ASN B O 1
ATOM 1528 N N . PRO B 1 35 ? 10.802 35.763 32.403 1.00 39.07 111 PRO B N 1
ATOM 1529 C CA . PRO B 1 35 ? 11.741 36.733 32.931 1.00 40.44 111 PRO B CA 1
ATOM 1530 C C . PRO B 1 35 ? 12.057 36.703 34.382 1.00 41.22 111 PRO B C 1
ATOM 1531 O O . PRO B 1 35 ? 11.807 37.718 35.096 1.00 44.50 111 PRO B O 1
ATOM 1535 N N . THR B 1 36 ? 12.424 35.526 34.853 1.00 40.62 112 THR B N 1
ATOM 1536 C CA . THR B 1 36 ? 13.587 35.361 35.680 1.00 40.18 112 THR B CA 1
ATOM 1537 C C . THR B 1 36 ? 14.475 34.306 34.965 1.00 38.52 112 THR B C 1
ATO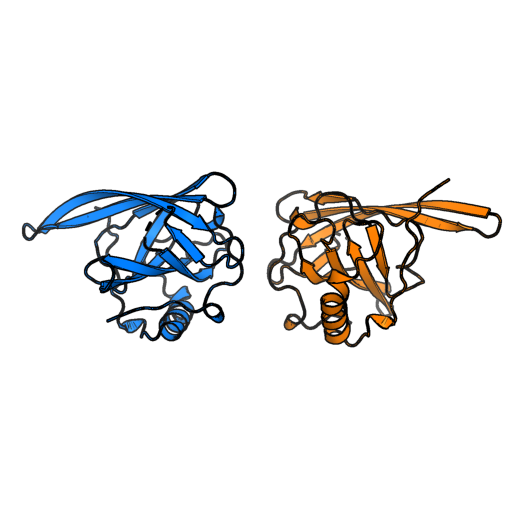M 1538 O O . THR B 1 36 ? 15.682 34.293 35.176 1.00 36.95 112 THR B O 1
ATOM 1542 N N . PHE B 1 37 ? 13.892 33.458 34.081 1.00 36.19 113 PHE B N 1
ATOM 1543 C CA . PHE B 1 37 ? 14.665 32.367 33.433 1.00 35.48 113 PHE B CA 1
ATOM 1544 C C . PHE B 1 37 ? 14.844 32.488 31.912 1.00 33.71 113 PHE B C 1
ATOM 1545 O O . PHE B 1 37 ? 15.796 31.904 31.333 1.00 31.82 113 PHE B O 1
ATOM 1553 N N . ASP B 1 38 ? 13.895 33.156 31.254 1.00 30.71 114 ASP B N 1
ATOM 1554 C CA . ASP B 1 38 ? 13.697 32.996 29.794 1.00 29.66 114 ASP B CA 1
ATOM 1555 C C . ASP B 1 38 ? 14.047 34.239 28.979 1.00 29.53 114 ASP B C 1
ATOM 1556 O O . ASP B 1 38 ? 13.981 34.175 27.720 1.00 30.17 114 ASP B O 1
ATOM 1561 N N . ALA B 1 39 ? 14.499 35.307 29.631 1.00 27.52 115 ALA B N 1
ATOM 1562 C CA . ALA B 1 39 ? 14.678 36.559 28.943 1.00 29.26 115 ALA B CA 1
ATOM 1563 C C . ALA B 1 39 ? 16.094 37.089 28.806 1.00 29.78 115 ALA B C 1
ATOM 1564 O O . ALA B 1 39 ? 16.225 38.236 28.403 1.00 31.62 115 ALA B O 1
ATOM 1566 N N . PHE B 1 40 ? 17.140 36.272 29.029 1.00 27.39 116 PHE B N 1
ATOM 1567 C CA . PHE B 1 40 ? 18.479 36.797 28.978 1.00 27.23 116 PHE B CA 1
ATOM 1568 C C . PHE B 1 40 ? 18.864 37.228 27.577 1.00 27.82 116 PHE B C 1
ATOM 1569 O O . PHE B 1 40 ? 18.310 36.677 26.600 1.00 26.48 116 PHE B O 1
ATOM 1577 N N . ASP B 1 41 ? 19.864 38.119 27.474 1.00 27.86 117 ASP B N 1
ATOM 1578 C CA . ASP B 1 41 ? 20.414 38.506 26.155 1.00 27.83 117 ASP B CA 1
ATOM 1579 C C . ASP B 1 41 ? 21.207 37.305 25.592 1.00 27.39 117 ASP B C 1
ATOM 1580 O O . ASP B 1 41 ? 21.899 36.594 26.334 1.00 25.77 117 ASP B O 1
ATOM 1585 N N . CYS B 1 42 ? 21.117 37.091 24.288 1.00 26.75 118 CYS B N 1
ATOM 1586 C CA A CYS B 1 42 ? 22.081 36.230 23.610 0.50 27.34 118 CYS B CA 1
ATOM 1587 C CA B CYS B 1 42 ? 22.064 36.246 23.567 0.50 26.36 118 CYS B CA 1
ATOM 1588 C C . CYS B 1 42 ? 21.992 34.802 24.044 1.00 26.90 118 CYS B C 1
ATOM 1589 O O . CYS B 1 42 ? 22.987 34.197 24.411 1.00 27.38 118 CYS B O 1
ATOM 1594 N N . GLN B 1 43 ? 20.794 34.255 24.033 1.00 24.49 119 GLN B N 1
ATOM 1595 C CA . GLN B 1 43 ? 20.662 32.884 24.419 1.00 25.45 119 GLN B CA 1
ATOM 1596 C C . GLN B 1 43 ? 20.776 32.016 23.201 1.00 26.50 119 GLN B C 1
ATOM 1597 O O . GLN B 1 43 ? 19.985 32.128 22.278 1.00 24.47 119 GLN B O 1
ATOM 1603 N N . LEU B 1 44 ? 21.844 31.233 23.169 1.00 29.13 120 LEU B N 1
ATOM 1604 C CA . LEU B 1 44 ? 22.203 30.390 22.047 1.00 29.97 120 LEU B CA 1
ATOM 1605 C C . LEU B 1 44 ? 22.256 28.949 22.494 1.00 29.00 120 LEU B C 1
ATOM 1606 O O . LEU B 1 44 ? 22.905 28.644 23.443 1.00 28.89 120 LEU B O 1
ATOM 1611 N N . HIS B 1 45 ? 21.583 28.086 21.770 1.00 29.03 121 HIS B N 1
ATOM 1612 C CA A HIS B 1 45 ? 21.361 26.715 22.173 0.50 29.55 121 HIS B CA 1
ATOM 1613 C CA B HIS B 1 45 ? 21.377 26.713 22.185 0.50 28.62 121 HIS B CA 1
ATOM 1614 C C . HIS B 1 45 ? 21.731 25.812 21.002 1.00 30.17 121 HIS B C 1
ATOM 1615 O O . HIS B 1 45 ? 21.192 25.940 19.895 1.00 29.59 121 HIS B O 1
ATOM 1628 N N . GLU B 1 46 ? 22.682 24.917 21.230 1.00 28.66 122 GLU B N 1
ATOM 1629 C CA . GLU B 1 46 ? 23.201 24.074 20.147 1.00 29.46 122 GLU B CA 1
ATOM 1630 C C . GLU B 1 46 ? 22.849 22.676 20.542 1.00 27.34 122 GLU B C 1
ATOM 1631 O O . GLU B 1 46 ? 23.199 22.286 21.655 1.00 27.75 122 GLU B O 1
ATOM 1637 N N . PHE B 1 47 ? 22.238 21.890 19.651 1.00 25.77 123 PHE B N 1
ATOM 1638 C CA . PHE B 1 47 ? 21.791 20.588 20.060 1.00 23.88 123 PHE B CA 1
ATOM 1639 C C . PHE B 1 47 ? 22.422 19.509 19.176 1.00 24.84 123 PHE B C 1
ATOM 1640 O O . PHE B 1 47 ? 22.655 19.729 18.015 1.00 23.22 123 PHE B O 1
ATOM 1648 N N . HIS B 1 48 ? 22.558 18.323 19.736 1.00 25.90 124 HIS B N 1
ATOM 1649 C CA . HIS B 1 48 ? 22.808 17.134 18.935 1.00 28.67 124 HIS B CA 1
ATOM 1650 C C . HIS B 1 48 ? 22.073 15.977 19.548 1.00 31.93 124 HIS B C 1
ATOM 1651 O O . HIS B 1 48 ? 21.563 16.110 20.659 1.00 31.49 124 HIS B O 1
ATOM 1658 N N . THR B 1 49 ? 21.962 14.874 18.798 1.00 35.00 125 THR B N 1
ATOM 1659 C CA . THR B 1 49 ? 21.312 13.623 19.241 1.00 40.07 125 THR B CA 1
ATOM 1660 C C . THR B 1 49 ? 22.394 12.564 19.618 1.00 40.99 125 THR B C 1
ATOM 1661 O O . THR B 1 49 ? 23.467 12.526 18.987 1.00 40.30 125 THR B O 1
ATOM 1665 N N . GLU B 1 50 ? 22.109 11.762 20.657 1.00 43.07 126 GLU B N 1
ATOM 1666 C CA . GLU B 1 50 ? 22.953 10.624 21.138 1.00 44.65 126 GLU B CA 1
ATOM 1667 C C . GLU B 1 50 ? 22.070 9.402 21.145 1.00 45.96 126 GLU B C 1
ATOM 1668 O O . GLU B 1 50 ? 21.586 9.000 22.213 1.00 47.15 126 GLU B O 1
ATOM 1674 N N . GLY B 1 51 ? 21.862 8.794 19.983 1.00 47.41 127 GLY B N 1
ATOM 1675 C CA . GLY B 1 51 ? 20.991 7.624 19.862 1.00 47.98 127 GLY B CA 1
ATOM 1676 C C . GLY B 1 51 ? 19.785 8.114 19.099 1.00 48.39 127 GLY B C 1
ATOM 1677 O O . GLY B 1 51 ? 19.827 9.207 18.521 1.00 48.66 127 GLY B O 1
ATOM 1678 N N . ASP B 1 52 ? 18.720 7.320 19.090 1.00 48.47 128 ASP B N 1
ATOM 1679 C CA . ASP B 1 52 ? 17.469 7.743 18.453 1.00 48.75 128 ASP B CA 1
ATOM 1680 C C . ASP B 1 52 ? 16.633 8.512 19.458 1.00 48.00 128 ASP B C 1
ATOM 1681 O O . ASP B 1 52 ? 15.675 9.208 19.111 1.00 48.08 128 ASP B O 1
ATOM 1686 N N . ASN B 1 53 ? 17.069 8.417 20.708 1.00 46.29 129 ASN B N 1
ATOM 1687 C CA . ASN B 1 53 ? 16.245 8.670 21.873 1.00 44.51 129 ASN B CA 1
ATOM 1688 C C . ASN B 1 53 ? 16.569 9.953 22.623 1.00 41.95 129 ASN B C 1
ATOM 1689 O O . ASN B 1 53 ? 15.674 10.563 23.248 1.00 40.50 129 ASN B O 1
ATOM 1694 N N . LYS B 1 54 ? 17.853 10.313 22.569 1.00 39.11 130 LYS B N 1
ATOM 1695 C CA . LYS B 1 54 ? 18.486 11.298 23.471 1.00 38.22 130 LYS B CA 1
ATOM 1696 C C . LYS B 1 54 ? 18.809 12.635 22.798 1.00 35.31 130 LYS B C 1
ATOM 1697 O O . LYS B 1 54 ? 19.359 12.667 21.728 1.00 33.73 130 LYS B O 1
ATOM 1703 N N . LEU B 1 55 ? 18.380 13.733 23.415 1.00 33.21 131 LEU B N 1
ATOM 1704 C CA . LEU B 1 55 ? 18.699 15.047 22.935 1.00 30.91 131 LEU B CA 1
ATOM 1705 C C . LEU B 1 55 ? 19.785 15.620 23.862 1.00 29.63 131 LEU B C 1
ATOM 1706 O O . LEU B 1 55 ? 19.655 15.515 25.097 1.00 29.93 131 LEU B O 1
ATOM 1711 N N . VAL B 1 56 ? 20.869 16.167 23.307 1.00 27.90 132 VAL B N 1
ATOM 1712 C CA . VAL B 1 56 ? 21.851 16.870 24.132 1.00 28.63 132 VAL B CA 1
ATOM 1713 C C . VAL B 1 56 ? 21.899 18.360 23.696 1.00 28.68 132 VAL B C 1
ATOM 1714 O O . VAL B 1 56 ? 21.978 18.641 22.528 1.00 28.13 132 VAL B O 1
ATOM 1718 N N . GLY B 1 57 ? 21.694 19.279 24.649 1.00 28.57 133 GLY B N 1
ATOM 1719 C CA . GLY B 1 57 ? 21.746 20.749 24.407 1.00 27.83 133 GLY B CA 1
ATOM 1720 C C . GLY B 1 57 ? 22.923 21.368 25.131 1.00 27.36 133 GLY B C 1
ATOM 1721 O O . GLY B 1 57 ? 23.266 20.941 26.223 1.00 28.74 133 GLY B O 1
ATOM 1722 N N . ASN B 1 58 ? 23.598 22.290 24.495 1.00 27.39 134 ASN B N 1
ATOM 1723 C CA . ASN B 1 58 ? 24.622 23.109 25.157 1.00 27.94 134 ASN B CA 1
ATOM 1724 C C . ASN B 1 58 ? 24.126 24.508 24.917 1.00 27.93 134 ASN B C 1
ATOM 1725 O O . ASN B 1 58 ? 23.958 24.921 23.771 1.00 23.46 134 ASN B O 1
ATOM 1730 N N . ILE B 1 59 ? 23.796 25.166 26.012 1.00 27.29 135 ILE B N 1
ATOM 1731 C CA . ILE B 1 59 ? 23.200 26.461 25.961 1.00 28.53 135 ILE B CA 1
ATOM 1732 C C . ILE B 1 59 ? 24.064 27.529 26.597 1.00 27.08 135 ILE B C 1
ATOM 1733 O O . ILE B 1 59 ? 24.622 27.314 27.677 1.00 27.05 135 ILE B O 1
ATOM 1738 N N . SER B 1 60 ? 24.169 28.691 25.977 1.00 25.62 136 SER B N 1
ATOM 1739 C CA . SER B 1 60 ? 24.956 29.745 26.600 1.00 25.84 136 SER B CA 1
ATOM 1740 C C . SER B 1 60 ? 24.039 30.981 26.725 1.00 24.74 136 SER B C 1
ATOM 1741 O O . SER B 1 60 ? 23.070 31.084 25.981 1.00 24.72 136 SER B O 1
ATOM 1744 N N . TRP B 1 61 ? 24.329 31.892 27.660 1.00 23.04 137 TRP B N 1
ATOM 1745 C CA . TRP B 1 61 ? 23.535 33.112 27.759 1.00 22.82 137 TRP B CA 1
ATOM 1746 C C . TRP B 1 61 ? 24.375 34.147 28.477 1.00 23.52 137 TRP B C 1
ATOM 1747 O O . TRP B 1 61 ? 25.433 33.816 29.020 1.00 20.08 137 TRP B O 1
ATOM 1758 N N . ARG B 1 62 ? 23.859 35.385 28.530 1.00 22.91 138 ARG B N 1
ATOM 1759 C CA . ARG B 1 62 ? 24.524 36.485 29.177 1.00 24.96 138 ARG B CA 1
ATOM 1760 C C . ARG B 1 62 ? 23.741 36.945 30.335 1.00 26.64 138 ARG B C 1
ATOM 1761 O O . ARG B 1 62 ? 22.539 37.084 30.260 1.00 25.10 138 ARG B O 1
ATOM 1769 N N . ILE B 1 63 ? 24.471 37.253 31.394 1.00 29.43 139 ILE B N 1
ATOM 1770 C CA . ILE B 1 63 ? 23.878 37.854 32.546 1.00 31.88 139 ILE B CA 1
ATOM 1771 C C . ILE B 1 63 ? 24.335 39.281 32.510 1.00 32.85 139 ILE B C 1
ATOM 1772 O O . ILE B 1 63 ? 25.525 39.582 32.474 1.00 31.83 139 ILE B O 1
ATOM 1777 N N . LYS B 1 64 ? 23.359 40.158 32.464 1.00 34.16 140 LYS B N 1
ATOM 1778 C CA . LYS B 1 64 ? 23.606 41.573 32.378 1.00 37.77 140 LYS B CA 1
ATOM 1779 C C . LYS B 1 64 ? 24.152 42.058 33.723 1.00 37.44 140 LYS B C 1
ATOM 1780 O O . LYS B 1 64 ? 23.805 41.557 34.776 1.00 37.69 140 LYS B O 1
ATOM 1786 N N . THR B 1 65 ? 25.065 42.989 33.683 1.00 39.57 141 THR B N 1
ATOM 1787 C CA . THR B 1 65 ? 25.635 43.489 34.902 1.00 42.16 141 THR B CA 1
ATOM 1788 C C . THR B 1 65 ? 25.308 44.984 35.057 1.00 44.00 141 THR B C 1
ATOM 1789 O O . THR B 1 65 ? 24.867 45.623 34.093 1.00 43.98 141 THR B O 1
ATOM 1793 N N . LEU B 1 66 ? 25.516 45.523 36.270 1.00 45.42 142 LEU B N 1
ATOM 1794 C CA . LEU B 1 66 ? 25.265 46.924 36.596 1.00 46.78 142 LEU B CA 1
ATOM 1795 C C . LEU B 1 66 ? 26.147 47.911 35.824 1.00 48.15 142 LEU B C 1
ATOM 1796 O O . LEU B 1 66 ? 25.673 48.927 35.322 1.00 48.24 142 LEU B O 1
ATOM 1801 N N . ASP B 1 67 ? 27.441 47.610 35.761 1.00 49.75 143 ASP B N 1
ATOM 1802 C CA . ASP B 1 67 ? 28.451 48.601 35.402 1.00 51.17 143 ASP B CA 1
ATOM 1803 C C . ASP B 1 67 ? 28.515 48.841 33.891 1.00 51.43 143 ASP B C 1
ATOM 1804 O O . ASP B 1 67 ? 29.194 49.766 33.429 1.00 52.55 143 ASP B O 1
ATOM 1809 N N . SER B 1 68 ? 27.829 48.028 33.100 1.00 50.99 144 SER B N 1
ATOM 1810 C CA . SER B 1 68 ? 28.520 47.700 31.876 1.00 50.85 144 SER B CA 1
ATOM 1811 C C . SER B 1 68 ? 27.916 46.501 31.127 1.00 48.93 144 SER B C 1
ATOM 1812 O O . SER B 1 68 ? 26.765 46.497 30.688 1.00 49.88 144 SER B O 1
ATOM 1815 N N . GLY B 1 69 ? 28.744 45.486 30.997 1.00 46.64 145 GLY B N 1
ATOM 1816 C CA . GLY B 1 69 ? 28.473 44.422 30.120 1.00 43.80 145 GLY B CA 1
ATOM 1817 C C . GLY B 1 69 ? 27.722 43.334 30.831 1.00 41.67 145 GLY B C 1
ATOM 1818 O O . GLY B 1 69 ? 26.535 43.457 31.137 1.00 41.45 145 GLY B O 1
ATOM 1819 N N . PHE B 1 70 ? 28.412 42.242 31.067 1.00 39.01 146 PHE B N 1
ATOM 1820 C CA . PHE B 1 70 ? 27.699 40.993 31.262 1.00 36.83 146 PHE B CA 1
ATOM 1821 C C . PHE B 1 70 ? 28.778 39.973 31.470 1.00 35.98 146 PHE B C 1
ATOM 1822 O O . PHE B 1 70 ? 29.939 40.205 31.112 1.00 34.72 146 PHE B O 1
ATOM 1830 N N . PHE B 1 71 ? 28.412 38.877 32.091 1.00 33.90 147 PHE B N 1
ATOM 1831 C CA . PHE B 1 71 ? 29.232 37.732 31.949 1.00 34.56 147 PHE B CA 1
ATOM 1832 C C . PHE B 1 71 ? 28.377 36.634 31.360 1.00 32.61 147 PHE B C 1
ATOM 1833 O O . PHE B 1 71 ? 27.175 36.794 31.138 1.00 32.36 147 PHE B O 1
ATOM 1841 N N . THR B 1 72 ? 29.009 35.512 31.141 1.00 32.09 148 THR B N 1
ATOM 1842 C CA . THR B 1 72 ? 28.461 34.510 30.268 1.00 31.50 148 THR B CA 1
ATOM 1843 C C . THR B 1 72 ? 28.433 33.274 31.061 1.00 30.05 148 THR B C 1
ATOM 1844 O O . THR B 1 72 ? 29.257 33.068 31.930 1.00 29.17 148 THR B O 1
ATOM 1848 N N . ARG B 1 73 ? 27.431 32.466 30.779 1.00 28.75 149 ARG B N 1
ATOM 1849 C CA . ARG B 1 73 ? 27.262 31.241 31.455 1.00 29.23 149 ARG B CA 1
ATOM 1850 C C . ARG B 1 73 ? 26.915 30.227 30.396 1.00 27.26 149 ARG B C 1
ATOM 1851 O O . ARG B 1 73 ? 26.461 30.594 29.295 1.00 24.48 149 ARG B O 1
ATOM 1859 N N . SER B 1 74 ? 27.135 28.970 30.736 1.00 28.23 150 SER B N 1
ATOM 1860 C CA . SER B 1 74 ? 26.608 27.866 29.921 1.00 29.31 150 SER B CA 1
ATOM 1861 C C . SER B 1 74 ? 26.201 26.643 30.748 1.00 30.30 150 SER B C 1
ATOM 1862 O O . SER B 1 74 ? 26.502 26.532 31.959 1.00 29.40 150 SER B O 1
ATOM 1865 N N . ALA B 1 75 ? 25.524 25.713 30.079 1.00 29.89 151 ALA B N 1
ATOM 1866 C CA . ALA B 1 75 ? 24.964 24.557 30.728 1.00 31.30 151 ALA B CA 1
ATOM 1867 C C . ALA B 1 75 ? 24.770 23.465 29.664 1.00 32.71 151 ALA B C 1
ATOM 1868 O O . ALA B 1 75 ? 24.518 23.779 28.490 1.00 34.28 151 ALA B O 1
ATOM 1870 N N . VAL B 1 76 ? 24.907 22.203 30.050 1.00 32.15 152 VAL B N 1
ATOM 1871 C CA . VAL B 1 76 ? 24.531 21.092 29.162 1.00 32.12 152 VAL B CA 1
ATOM 1872 C C . VAL B 1 76 ? 23.314 20.400 29.783 1.00 32.65 152 VAL B C 1
ATOM 1873 O O . VAL B 1 76 ? 23.278 20.178 31.000 1.00 32.12 152 VAL B O 1
ATOM 1877 N N . GLN B 1 77 ? 22.293 20.133 28.978 1.00 31.42 153 GLN B N 1
ATOM 1878 C CA . GLN B 1 77 ? 21.115 19.450 29.468 1.00 32.02 153 GLN B CA 1
ATOM 1879 C C . GLN B 1 77 ? 20.938 18.273 28.567 1.00 31.74 153 GLN B C 1
ATOM 1880 O O . GLN B 1 77 ? 21.285 18.342 27.392 1.00 31.18 153 GLN B O 1
ATOM 1886 N N . LYS B 1 78 ? 20.418 17.175 29.099 1.00 31.02 154 LYS B N 1
ATOM 1887 C CA . LYS B 1 78 ? 20.194 16.033 28.235 1.00 32.20 154 LYS B CA 1
ATOM 1888 C C . LYS B 1 78 ? 18.784 15.538 28.463 1.00 30.78 154 LYS B C 1
ATOM 1889 O O . LYS B 1 78 ? 18.281 15.640 29.582 1.00 31.41 154 LYS B O 1
ATOM 1895 N N . PHE B 1 79 ? 18.110 15.069 27.403 1.00 29.59 155 PHE B N 1
ATOM 1896 C CA . PHE B 1 79 ? 16.700 14.762 27.503 1.00 29.33 155 PHE B CA 1
ATOM 1897 C C . PHE B 1 79 ? 16.430 13.451 26.805 1.00 29.35 155 PHE B C 1
ATOM 1898 O O . PHE B 1 79 ? 17.102 13.123 25.844 1.00 28.51 155 PHE B O 1
ATOM 1906 N N . VAL B 1 80 ? 15.440 12.711 27.283 1.00 29.10 156 VAL B N 1
ATOM 1907 C CA . VAL B 1 80 ? 14.995 11.516 26.539 1.00 30.49 156 VAL B CA 1
ATOM 1908 C C . VAL B 1 80 ? 13.516 11.793 26.165 1.00 31.25 156 VAL B C 1
ATOM 1909 O O . VAL B 1 80 ? 12.755 12.246 27.013 1.00 31.18 156 VAL B O 1
ATOM 1913 N N . GLN B 1 81 ? 13.136 11.548 24.914 1.00 30.25 157 GLN B N 1
ATOM 1914 C CA . GLN B 1 81 ? 11.763 11.726 24.440 1.00 31.15 157 GLN B CA 1
ATOM 1915 C C . GLN B 1 81 ? 10.847 10.651 24.991 1.00 31.72 157 GLN B C 1
ATOM 1916 O O . GLN B 1 81 ? 11.265 9.482 25.088 1.00 32.29 157 GLN B O 1
ATOM 1922 N N . ASP B 1 82 ? 9.632 11.030 25.384 1.00 33.21 158 ASP B N 1
ATOM 1923 C CA . ASP B 1 82 ? 8.595 10.075 25.881 1.00 35.11 158 ASP B CA 1
ATOM 1924 C C . ASP B 1 82 ? 8.211 9.071 24.749 1.00 35.62 158 ASP B C 1
ATOM 1925 O O . ASP B 1 82 ? 7.948 9.487 23.636 1.00 34.07 158 ASP B O 1
ATOM 1930 N N . PRO B 1 83 ? 8.196 7.748 25.017 1.00 37.91 159 PRO B N 1
ATOM 1931 C CA . PRO B 1 83 ? 7.930 6.905 23.828 1.00 38.79 159 PRO B CA 1
ATOM 1932 C C . PRO B 1 83 ? 6.469 6.882 23.384 1.00 39.78 159 PRO B C 1
ATOM 1933 O O . PRO B 1 83 ? 6.183 6.409 22.307 1.00 42.12 159 PRO B O 1
ATOM 1937 N N . ASN B 1 84 ? 5.551 7.425 24.185 1.00 40.29 160 ASN B N 1
ATOM 1938 C CA . ASN B 1 84 ? 4.130 7.412 23.869 1.00 39.95 160 ASN B CA 1
ATOM 1939 C C . ASN B 1 84 ? 3.598 8.776 23.435 1.00 39.47 160 ASN B C 1
ATOM 1940 O O . ASN B 1 84 ? 2.602 8.847 22.729 1.00 40.22 160 ASN B O 1
ATOM 1945 N N . GLN B 1 85 ? 4.320 9.829 23.827 1.00 37.90 161 GLN B N 1
ATOM 1946 C CA . GLN B 1 85 ? 4.082 11.210 23.470 1.00 35.79 161 GLN B CA 1
ATOM 1947 C C . GLN B 1 85 ? 5.359 11.873 22.912 1.00 34.10 161 GLN B C 1
ATOM 1948 O O . GLN B 1 85 ? 6.198 12.322 23.677 1.00 32.78 161 GLN B O 1
ATOM 1954 N N . PRO B 1 86 ? 5.474 12.005 21.596 1.00 32.85 162 PRO B N 1
ATOM 1955 C CA . PRO B 1 86 ? 6.724 12.512 20.983 1.00 31.56 162 PRO B CA 1
ATOM 1956 C C . PRO B 1 86 ? 7.037 13.949 21.418 1.00 30.63 162 PRO B C 1
ATOM 1957 O O . PRO B 1 86 ? 8.185 14.342 21.389 1.00 30.75 162 PRO B O 1
ATOM 1961 N N . GLY B 1 87 ? 6.004 14.715 21.793 1.00 27.78 163 GLY B N 1
ATOM 1962 C CA . GLY B 1 87 ? 6.150 16.126 22.211 1.00 28.91 163 GLY B CA 1
ATOM 1963 C C . GLY B 1 87 ? 6.552 16.330 23.678 1.00 28.24 163 GLY B C 1
ATOM 1964 O O . GLY B 1 87 ? 6.552 17.466 24.156 1.00 29.43 163 GLY B O 1
ATOM 1965 N N . VAL B 1 88 ? 6.920 15.260 24.382 1.00 27.08 164 VAL B N 1
ATOM 1966 C CA . VAL B 1 88 ? 7.358 15.334 25.759 1.00 26.60 164 VAL B CA 1
ATOM 1967 C C . VAL B 1 88 ? 8.784 14.794 25.882 1.00 27.11 164 VAL B C 1
ATOM 1968 O O . VAL B 1 88 ? 9.048 13.660 25.454 1.00 26.22 164 VAL B O 1
ATOM 1972 N N . LEU B 1 89 ? 9.697 15.619 26.416 1.00 25.95 165 LEU B N 1
ATOM 1973 C CA . LEU B 1 89 ? 11.069 15.223 26.623 1.00 27.63 165 LEU B CA 1
ATOM 1974 C C . LEU B 1 89 ? 11.354 15.361 28.102 1.00 28.92 165 LEU B C 1
ATOM 1975 O O . LEU B 1 89 ? 11.210 16.451 28.660 1.00 27.80 165 LEU B O 1
ATOM 1980 N N . TYR B 1 90 ? 11.818 14.281 28.716 1.00 29.41 166 TYR B N 1
ATOM 1981 C CA . TYR B 1 90 ? 12.150 14.299 30.137 1.00 31.78 166 TYR B CA 1
ATOM 1982 C C . TYR B 1 90 ? 13.625 14.582 30.359 1.00 33.61 166 TYR B C 1
ATOM 1983 O O . TYR B 1 90 ? 14.453 14.150 29.605 1.00 34.35 166 TYR B O 1
ATOM 1992 N N . ASN B 1 91 ? 13.975 15.299 31.408 1.00 36.47 167 ASN B N 1
ATOM 1993 C CA . ASN B 1 91 ? 15.391 15.503 31.662 1.00 38.03 167 ASN B CA 1
ATOM 1994 C C . ASN B 1 91 ? 16.125 14.211 32.003 1.00 39.55 167 ASN B C 1
ATOM 1995 O O . ASN B 1 91 ? 15.614 13.350 32.729 1.00 39.42 167 ASN B O 1
ATOM 2000 N N . HIS B 1 92 ? 17.339 14.149 31.458 1.00 42.34 168 HIS B N 1
ATOM 2001 C CA . HIS B 1 92 ? 18.290 13.032 31.460 1.00 45.14 168 HIS B CA 1
ATOM 2002 C C . HIS B 1 92 ? 17.878 11.826 30.613 1.00 45.98 168 HIS B C 1
ATOM 2003 O O . HIS B 1 92 ? 18.758 11.083 30.112 1.00 48.82 168 HIS B O 1
ATOM 2010 N N . ASP B 1 101 ? 13.489 19.481 35.064 1.00 45.31 177 ASP B N 1
ATOM 2011 C CA . ASP B 1 101 ? 13.212 20.327 33.908 1.00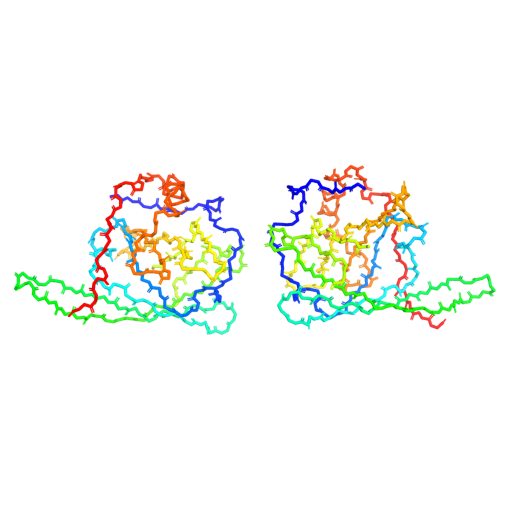 42.91 177 ASP B CA 1
ATOM 2012 C C . ASP B 1 101 ? 12.733 19.513 32.675 1.00 41.36 177 ASP B C 1
ATOM 2013 O O . ASP B 1 101 ? 13.562 19.140 31.813 1.00 41.41 177 ASP B O 1
ATOM 2018 N N . ASP B 1 102 ? 11.411 19.238 32.609 1.00 36.47 178 ASP B N 1
ATOM 2019 C CA . ASP B 1 102 ? 10.797 18.610 31.450 1.00 33.90 178 ASP B CA 1
ATOM 2020 C C . ASP B 1 102 ? 10.343 19.603 30.404 1.00 30.28 178 ASP B C 1
ATOM 2021 O O . ASP B 1 102 ? 9.921 20.721 30.738 1.00 29.48 178 ASP B O 1
ATOM 2026 N N . TRP B 1 103 ? 10.374 19.169 29.157 1.00 27.46 179 TRP B N 1
ATOM 2027 C CA . TRP B 1 103 ? 10.027 19.997 27.999 1.00 26.96 179 TRP B CA 1
ATOM 2028 C C . TRP B 1 103 ? 8.783 19.472 27.272 1.00 26.31 179 TRP B C 1
ATOM 2029 O O . TRP B 1 103 ? 8.691 18.283 26.999 1.00 26.42 179 TRP B O 1
ATOM 2040 N N . TYR B 1 104 ? 7.811 20.351 26.991 1.00 25.48 180 TYR B N 1
ATOM 2041 C CA . TYR B 1 104 ? 6.627 20.013 26.224 1.00 23.78 180 TYR B CA 1
ATOM 2042 C C . TYR B 1 104 ? 6.612 20.874 24.977 1.00 24.51 180 TYR B C 1
ATOM 2043 O O . TYR B 1 104 ? 6.501 22.123 25.060 1.00 23.33 180 TYR B O 1
ATOM 2052 N N . ILE B 1 105 ? 6.626 20.201 23.826 1.00 24.11 181 ILE B N 1
ATOM 2053 C CA . ILE B 1 105 ? 6.648 20.858 22.550 1.00 23.40 181 ILE B CA 1
ATOM 2054 C C . ILE B 1 105 ? 5.225 21.169 22.196 1.00 24.23 181 ILE B C 1
ATOM 2055 O O . ILE B 1 105 ? 4.449 20.268 21.915 1.00 23.48 181 ILE B O 1
ATOM 2060 N N . LEU B 1 106 ? 4.876 22.450 22.252 1.00 24.89 182 LEU B N 1
ATOM 2061 C CA . LEU B 1 106 ? 3.526 22.912 21.998 1.00 26.76 182 LEU B CA 1
ATOM 2062 C C . LEU B 1 106 ? 3.267 23.068 20.529 1.00 27.31 182 LEU B C 1
ATOM 2063 O O . LEU B 1 106 ? 2.125 22.902 20.107 1.00 29.09 182 LEU B O 1
ATOM 2068 N N . SER B 1 107 ? 4.303 23.363 19.738 1.00 25.80 183 SER B N 1
ATOM 2069 C CA . SER B 1 107 ? 4.092 23.740 18.343 1.00 27.16 183 SER B CA 1
ATOM 2070 C C . SER B 1 107 ? 5.423 23.863 17.726 1.00 25.66 183 SER B C 1
ATOM 2071 O O . SER B 1 107 ? 6.364 24.287 18.386 1.00 26.67 183 SER B O 1
ATOM 2074 N N . SER B 1 108 ? 5.512 23.540 16.446 1.00 26.36 184 SER B N 1
ATOM 2075 C CA . SER B 1 108 ? 6.768 23.540 15.726 1.00 27.22 184 SER B CA 1
ATOM 2076 C C . SER B 1 108 ? 6.452 23.663 14.224 1.00 28.72 184 SER B C 1
ATOM 2077 O O . SER B 1 108 ? 5.413 23.192 13.780 1.00 26.95 184 SER B O 1
ATOM 2080 N N . LYS B 1 109 ? 7.363 24.242 13.460 1.00 29.72 185 LYS B N 1
ATOM 2081 C CA . LYS B 1 109 ? 7.317 24.147 12.004 1.00 32.27 185 LYS B CA 1
ATOM 2082 C C . LYS B 1 109 ? 8.749 24.066 11.542 1.00 31.74 185 LYS B C 1
ATOM 2083 O O . LYS B 1 109 ? 9.554 24.928 11.828 1.00 33.40 185 LYS B O 1
ATOM 2089 N N . ILE B 1 110 ? 9.101 22.973 10.892 1.00 31.52 186 ILE B N 1
ATOM 2090 C CA . ILE B 1 110 ? 10.428 22.730 10.464 1.00 32.18 186 ILE B CA 1
ATOM 2091 C C . ILE B 1 110 ? 10.330 22.450 8.956 1.00 33.16 186 ILE B C 1
ATOM 2092 O O . ILE B 1 110 ? 9.842 21.387 8.542 1.00 32.48 186 ILE B O 1
ATOM 2097 N N . GLU B 1 111 ? 10.743 23.420 8.158 1.00 33.78 187 GLU B N 1
ATOM 2098 C CA . GLU B 1 111 ? 10.728 23.289 6.701 1.00 36.97 187 GLU B CA 1
ATOM 2099 C C . GLU B 1 111 ? 12.107 23.607 6.162 1.00 36.29 187 GLU B C 1
ATOM 2100 O O . GLU B 1 111 ? 12.272 23.712 4.930 1.00 36.37 187 GLU B O 1
ATOM 2106 N N . ASN B 1 112 ? 13.086 23.786 7.067 1.00 35.27 188 ASN B N 1
ATOM 2107 C CA . ASN B 1 112 ? 14.461 24.152 6.662 1.00 35.10 188 ASN B CA 1
ATOM 2108 C C . ASN B 1 112 ? 14.450 25.536 6.042 1.00 34.31 188 ASN B C 1
ATOM 2109 O O . ASN B 1 112 ? 15.110 25.785 5.039 1.00 32.61 188 ASN B O 1
ATOM 2114 N N . LYS B 1 113 ? 13.623 26.417 6.653 1.00 34.05 189 LYS B N 1
ATOM 2115 C CA . LYS B 1 113 ? 13.429 27.803 6.238 1.00 33.83 189 LYS B CA 1
ATOM 2116 C C . LYS B 1 113 ? 13.898 28.752 7.378 1.00 33.30 189 LYS B C 1
ATOM 2117 O O . LYS B 1 113 ? 13.850 28.362 8.569 1.00 32.32 189 LYS B O 1
ATOM 2123 N N . PRO B 1 114 ? 14.345 30.001 7.039 1.00 32.41 190 PRO B N 1
ATOM 2124 C CA . PRO B 1 114 ? 14.811 30.918 8.102 1.00 31.59 190 PRO B CA 1
ATOM 2125 C C . PRO B 1 114 ? 13.804 31.080 9.250 1.00 30.23 190 PRO B C 1
ATOM 2126 O O . PRO B 1 114 ? 14.178 31.411 10.373 1.00 30.34 190 PRO B O 1
ATOM 2130 N N . GLU B 1 115 ? 12.533 30.895 8.956 1.00 29.52 191 GLU B N 1
ATOM 2131 C CA . GLU B 1 115 ? 11.495 31.057 9.986 1.00 29.35 191 GLU B CA 1
ATOM 2132 C C . GLU B 1 115 ? 11.169 29.790 10.807 1.00 27.57 191 GLU B C 1
ATOM 2133 O O . GLU B 1 115 ? 10.213 29.799 11.580 1.00 29.38 191 GLU B O 1
ATOM 2139 N N . ASP B 1 116 ? 11.940 28.716 10.667 1.00 25.17 192 ASP B N 1
ATOM 2140 C CA . ASP B 1 116 ? 11.712 27.487 11.458 1.00 25.69 192 ASP B CA 1
ATOM 2141 C C . ASP B 1 116 ? 11.750 27.822 12.984 1.00 24.79 192 ASP B C 1
ATOM 2142 O O . ASP B 1 116 ? 12.499 28.707 13.425 1.00 24.80 192 ASP B O 1
ATOM 2147 N N . TYR B 1 117 ? 10.966 27.101 13.783 1.00 22.50 193 TYR B N 1
ATOM 2148 C CA . TYR B 1 117 ? 10.886 27.440 15.190 1.00 23.64 193 TYR B CA 1
ATOM 2149 C C . TYR B 1 117 ? 10.368 26.204 15.923 1.00 22.65 193 TYR B C 1
ATOM 2150 O O . TYR B 1 117 ? 9.754 25.332 15.322 1.00 21.90 193 TYR B O 1
ATOM 2159 N N . ILE B 1 118 ? 10.684 26.104 17.203 1.00 21.73 194 ILE B N 1
ATOM 2160 C CA . ILE B 1 118 ? 10.084 25.089 18.073 1.00 22.51 194 ILE B CA 1
ATOM 2161 C C . ILE B 1 118 ? 9.587 25.816 19.348 1.00 21.75 194 ILE B C 1
ATOM 2162 O O . ILE B 1 118 ? 10.330 26.604 19.912 1.00 22.35 194 ILE B O 1
ATOM 2167 N N . PHE B 1 119 ? 8.323 25.663 19.726 1.00 21.44 195 PHE B N 1
ATOM 2168 C CA . PHE B 1 119 ? 7.822 26.341 20.891 1.00 23.57 195 PHE B CA 1
ATOM 2169 C C . PHE B 1 119 ? 7.825 25.341 22.037 1.00 23.81 195 PHE B C 1
ATOM 2170 O O . PHE B 1 119 ? 7.061 24.354 22.009 1.00 24.58 195 PHE B O 1
ATOM 2178 N N . VAL B 1 120 ? 8.668 25.604 23.035 1.00 24.17 196 VAL B N 1
ATOM 2179 C CA . VAL B 1 120 ? 8.816 24.750 24.213 1.00 24.77 196 VAL B CA 1
ATOM 2180 C C . VAL B 1 120 ? 8.209 25.324 25.498 1.00 25.54 196 VAL B C 1
ATOM 2181 O O . VAL B 1 120 ? 8.441 26.488 25.877 1.00 25.20 196 VAL B O 1
ATOM 2185 N N . TYR B 1 121 ? 7.401 24.505 26.139 1.00 22.89 197 TYR B N 1
ATOM 2186 C CA . TYR B 1 121 ? 6.908 24.825 27.440 1.00 24.66 197 TYR B CA 1
ATOM 2187 C C . TYR B 1 121 ? 7.674 23.983 28.421 1.00 23.60 197 TYR B C 1
ATOM 2188 O O . TYR B 1 121 ? 7.862 22.819 28.156 1.00 24.81 197 TYR B O 1
ATOM 2197 N N . TYR B 1 122 ? 8.148 24.546 29.532 1.00 21.91 198 TYR B N 1
ATOM 2198 C CA . TYR B 1 122 ? 8.857 23.712 30.471 1.00 22.49 198 TYR B CA 1
ATOM 2199 C C . TYR B 1 122 ? 8.343 23.852 31.896 1.00 23.81 198 TYR B C 1
ATOM 2200 O O . TYR B 1 122 ? 7.573 24.797 32.200 1.00 23.58 198 TYR B O 1
ATOM 2209 N N . ARG B 1 123 ? 8.673 22.828 32.687 1.00 22.93 199 ARG B N 1
ATOM 2210 C CA . ARG B 1 123 ? 8.321 22.730 34.066 1.00 24.83 199 ARG B CA 1
ATOM 2211 C C . ARG B 1 123 ? 9.513 22.182 34.791 1.00 25.21 199 ARG B C 1
ATOM 2212 O O . ARG B 1 123 ? 10.282 21.285 34.271 1.00 22.06 199 ARG B O 1
ATOM 2220 N N . GLY B 1 124 ? 9.603 22.606 36.054 1.00 24.97 200 GLY B N 1
ATOM 2221 C CA . GLY B 1 124 ? 10.635 22.066 36.924 1.00 26.74 200 GLY B CA 1
ATOM 2222 C C . GLY B 1 124 ? 10.199 22.250 38.366 1.00 27.18 200 GLY B C 1
ATOM 2223 O O . GLY B 1 124 ? 9.126 22.835 38.624 1.00 26.86 200 GLY B O 1
ATOM 2224 N N . ARG B 1 125 ? 11.061 21.854 39.298 1.00 29.13 201 ARG B N 1
ATOM 2225 C CA . ARG B 1 125 ? 10.809 22.010 40.743 1.00 32.54 201 ARG B CA 1
ATOM 2226 C C . ARG B 1 125 ? 11.951 22.700 41.411 1.00 33.63 201 ARG B C 1
ATOM 2227 O O . ARG B 1 125 ? 13.117 22.400 41.098 1.00 32.25 201 ARG B O 1
ATOM 2235 N N . ASN B 1 126 ? 11.634 23.568 42.380 1.00 34.57 202 ASN B N 1
ATOM 2236 C CA . ASN B 1 126 ? 12.617 24.028 43.340 1.00 35.96 202 ASN B CA 1
ATOM 2237 C C . ASN B 1 126 ? 12.813 23.023 44.483 1.00 36.54 202 ASN B C 1
ATOM 2238 O O . ASN B 1 126 ? 13.875 23.000 45.106 1.00 36.73 202 ASN B O 1
ATOM 2243 N N . ASP B 1 127 ? 11.771 22.229 44.769 1.00 35.73 203 ASP B N 1
ATOM 2244 C CA . ASP B 1 127 ? 11.741 21.290 45.889 1.00 35.42 203 ASP B CA 1
ATOM 2245 C C . ASP B 1 127 ? 10.455 20.520 45.717 1.00 35.16 203 ASP B C 1
ATOM 2246 O O . ASP B 1 127 ? 9.767 20.735 44.708 1.00 32.31 203 ASP B O 1
ATOM 2251 N N . ALA B 1 128 ? 10.121 19.632 46.665 1.00 34.19 204 ALA B N 1
ATOM 2252 C CA . ALA B 1 128 ? 8.993 18.730 46.439 1.00 35.71 204 ALA B CA 1
ATOM 2253 C C . ALA B 1 128 ? 7.595 19.380 46.422 1.00 35.43 204 ALA B C 1
ATOM 2254 O O . ALA B 1 128 ? 6.639 18.723 46.023 1.00 35.89 204 ALA B O 1
ATOM 2256 N N . TRP B 1 129 ? 7.477 20.629 46.893 1.00 36.54 205 TRP B N 1
ATOM 2257 C CA . TRP B 1 129 ? 6.194 21.383 46.962 1.00 37.25 205 TRP B CA 1
ATOM 2258 C C . TRP B 1 129 ? 6.174 22.641 46.103 1.00 38.56 205 TRP B C 1
ATOM 2259 O O . TRP B 1 129 ? 5.129 23.282 45.985 1.00 40.78 205 TRP B O 1
ATOM 2270 N N . ASP B 1 130 ? 7.307 22.992 45.507 1.00 38.13 206 ASP B N 1
ATOM 2271 C CA . ASP B 1 130 ? 7.479 24.291 44.879 1.00 38.64 206 ASP B CA 1
ATOM 2272 C C . ASP B 1 130 ? 7.906 24.087 43.400 1.00 37.78 206 ASP B C 1
ATOM 2273 O O . ASP B 1 130 ? 9.060 23.798 43.105 1.00 37.16 206 ASP B O 1
ATOM 2278 N N . GLY B 1 131 ? 6.953 24.233 42.489 1.00 36.95 207 GLY B N 1
ATOM 2279 C CA . GLY B 1 131 ? 7.223 24.070 41.090 1.00 33.84 207 GLY B CA 1
ATOM 2280 C C . GLY B 1 131 ? 7.443 25.400 40.405 1.00 33.18 207 GLY B C 1
ATOM 2281 O O . GLY B 1 131 ? 6.996 26.452 40.897 1.00 33.47 207 GLY B O 1
ATOM 2282 N N . TYR B 1 132 ? 8.117 25.341 39.259 1.00 29.22 208 TYR B N 1
ATOM 2283 C CA . TYR B 1 132 ? 8.334 26.509 38.392 1.00 29.84 208 TYR B CA 1
ATOM 2284 C C . TYR B 1 132 ? 8.116 26.079 36.924 1.00 26.03 208 TYR B C 1
ATOM 2285 O O . TYR B 1 132 ? 8.015 24.869 36.600 1.00 23.64 208 TYR B O 1
ATOM 2294 N N . GLY B 1 133 ? 8.008 27.077 36.042 1.00 26.40 209 GLY B N 1
ATOM 2295 C CA . GLY B 1 133 ? 7.876 26.792 34.612 1.00 24.90 209 GLY B CA 1
ATOM 2296 C C . GLY B 1 133 ? 8.152 28.036 33.802 1.00 24.78 209 GLY B C 1
ATOM 2297 O O . GLY B 1 133 ? 8.457 29.107 34.336 1.00 24.77 209 GLY B O 1
ATOM 2298 N N . GLY B 1 134 ? 8.056 27.871 32.506 1.00 23.54 210 GLY B N 1
ATOM 2299 C CA . GLY B 1 134 ? 8.368 28.900 31.588 1.00 21.92 210 GLY B CA 1
ATOM 2300 C C . GLY B 1 134 ? 8.088 28.381 30.199 1.00 22.20 210 GLY B C 1
ATOM 2301 O O . GLY B 1 134 ? 7.597 27.280 30.031 1.00 23.08 210 GLY B O 1
ATOM 2302 N N . ALA B 1 135 ? 8.477 29.149 29.198 1.00 20.57 211 ALA B N 1
ATOM 2303 C CA . ALA B 1 135 ? 8.255 28.755 27.836 1.00 21.44 211 ALA B CA 1
ATOM 2304 C C . ALA B 1 135 ? 9.230 29.658 27.088 1.00 22.27 211 ALA B C 1
ATOM 2305 O O . ALA B 1 135 ? 9.407 30.829 27.481 1.00 23.68 211 ALA B O 1
ATOM 2307 N N . VAL B 1 136 ? 9.840 29.088 26.049 1.00 22.37 212 VAL B N 1
ATOM 2308 C CA . VAL B 1 136 ? 10.755 29.778 25.117 1.00 20.86 212 VAL B CA 1
ATOM 2309 C C . VAL B 1 136 ? 10.377 29.435 23.706 1.00 21.79 212 VAL B C 1
ATOM 2310 O O . VAL B 1 136 ? 9.810 28.356 23.433 1.00 20.22 212 VAL B O 1
ATOM 2314 N N . VAL B 1 137 ? 10.688 30.341 22.792 1.00 19.42 213 VAL B N 1
ATOM 2315 C CA . VAL B 1 137 ? 10.483 30.057 21.354 1.00 20.40 213 VAL B CA 1
ATOM 2316 C C . VAL B 1 137 ? 11.871 30.015 20.829 1.00 20.71 213 VAL B C 1
ATOM 2317 O O . VAL B 1 137 ? 12.557 31.028 20.893 1.00 20.82 213 VAL B O 1
ATOM 2321 N N . TYR B 1 138 ? 12.306 28.811 20.437 1.00 18.95 214 TYR B N 1
ATOM 2322 C CA . TYR B 1 138 ? 13.496 28.626 19.646 1.00 20.22 214 TYR B CA 1
ATOM 2323 C C . TYR B 1 138 ? 13.259 28.903 18.187 1.00 19.88 214 TYR B C 1
ATOM 2324 O O . TYR B 1 138 ? 12.341 28.342 17.593 1.00 21.65 214 TYR B O 1
ATOM 2333 N N . THR B 1 139 ? 14.099 29.756 17.617 1.00 18.84 215 THR B N 1
ATOM 2334 C CA . THR B 1 139 ? 14.020 30.022 16.214 1.00 21.72 215 THR B CA 1
ATOM 2335 C C . THR B 1 139 ? 15.455 29.839 15.631 1.00 20.33 215 THR B C 1
ATOM 2336 O O . THR B 1 139 ? 16.444 30.071 16.298 1.00 19.94 215 THR B O 1
ATOM 2340 N N . ARG B 1 140 ? 15.542 29.479 14.365 1.00 21.64 216 ARG B N 1
ATOM 2341 C CA . ARG B 1 140 ? 16.820 29.586 13.635 1.00 21.79 216 ARG B CA 1
ATOM 2342 C C . ARG B 1 140 ? 17.355 30.993 13.540 1.00 22.01 216 ARG B C 1
ATOM 2343 O O . ARG B 1 140 ? 18.538 31.208 13.565 1.00 21.75 216 ARG B O 1
ATOM 2351 N N . SER B 1 141 ? 16.465 31.966 13.399 1.00 22.87 217 SER B N 1
ATOM 2352 C CA . SER B 1 141 ? 16.750 33.361 13.312 1.00 23.11 217 SER B CA 1
ATOM 2353 C C . SER B 1 141 ? 17.009 33.988 14.720 1.00 25.31 217 SER B C 1
ATOM 2354 O O . SER B 1 141 ? 16.429 33.550 15.722 1.00 24.86 217 SER B O 1
ATOM 2357 N N . SER B 1 142 ? 17.833 35.057 14.747 1.00 24.31 218 SER B N 1
ATOM 2358 C CA . SER B 1 142 ? 18.222 35.773 15.934 1.00 23.99 218 SER B CA 1
ATOM 2359 C C . SER B 1 142 ? 17.164 36.784 16.213 1.00 24.62 218 SER B C 1
ATOM 2360 O O . SER B 1 142 ? 17.192 37.410 17.213 1.00 24.85 218 SER B O 1
ATOM 2363 N N . VAL B 1 143 ? 16.187 36.895 15.326 1.00 25.83 219 VAL B N 1
ATOM 2364 C CA . VAL B 1 143 ? 15.037 37.768 15.506 1.00 26.65 219 VAL B CA 1
ATOM 2365 C C . VAL B 1 143 ? 13.735 36.918 15.568 1.00 27.27 219 VAL B C 1
ATOM 2366 O O . VAL B 1 143 ? 13.659 35.838 14.977 1.00 24.06 219 VAL B O 1
ATOM 2370 N N . LEU B 1 144 ? 12.716 37.354 16.308 1.00 26.37 220 LEU B N 1
ATOM 2371 C CA . LEU B 1 144 ? 11.406 36.665 16.276 1.00 25.80 220 LEU B CA 1
ATOM 2372 C C . LEU B 1 144 ? 10.711 36.991 14.960 1.00 25.74 220 LEU B C 1
ATOM 2373 O O . LEU B 1 144 ? 10.332 38.142 14.727 1.00 24.33 220 LEU B O 1
ATOM 2378 N N . PRO B 1 145 ? 10.465 35.992 14.145 1.00 25.73 221 PRO B N 1
ATOM 2379 C CA . PRO B 1 145 ? 9.801 36.185 12.838 1.00 26.12 221 PRO B CA 1
ATOM 2380 C C . PRO B 1 145 ? 8.353 36.562 12.993 1.00 26.82 221 PRO B C 1
ATOM 2381 O O . PRO B 1 145 ? 7.610 35.931 13.757 1.00 26.68 221 PRO B O 1
ATOM 2385 N N . ASN B 1 146 ? 7.907 37.591 12.258 1.00 26.90 222 ASN B N 1
ATOM 2386 C CA . ASN B 1 146 ? 6.448 37.869 12.164 1.00 27.07 222 ASN B CA 1
ATOM 2387 C C . ASN B 1 146 ? 5.538 36.735 11.593 1.00 27.57 222 ASN B C 1
ATOM 2388 O O . ASN B 1 146 ? 4.360 36.607 11.989 1.00 27.89 222 ASN B O 1
ATOM 2393 N N . SER B 1 147 ? 6.038 35.898 10.688 1.00 27.32 223 SER B N 1
ATOM 2394 C CA . SER B 1 147 ? 5.175 34.883 10.033 1.00 28.54 223 SER B CA 1
ATOM 2395 C C . SER B 1 147 ? 4.697 33.774 10.978 1.00 27.31 223 SER B C 1
ATOM 2396 O O . SER B 1 147 ? 3.778 33.065 10.655 1.00 28.70 223 SER B O 1
ATOM 2399 N N . ILE B 1 148 ? 5.371 33.582 12.108 1.00 27.76 224 ILE B N 1
ATOM 2400 C CA . ILE B 1 148 ? 5.083 32.484 13.041 1.00 28.03 224 ILE B CA 1
ATOM 2401 C C . ILE B 1 148 ? 4.086 32.931 14.146 1.00 28.02 224 ILE B C 1
ATOM 2402 O O . ILE B 1 148 ? 3.584 32.134 14.947 1.00 26.04 224 ILE B O 1
ATOM 2407 N N . ILE B 1 149 ? 3.816 34.214 14.213 1.00 29.51 225 ILE B N 1
ATOM 2408 C CA . ILE B 1 149 ? 3.027 34.680 15.354 1.00 30.66 225 ILE B CA 1
ATOM 2409 C C . ILE B 1 149 ? 1.623 34.092 15.551 1.00 30.34 225 ILE B C 1
ATOM 2410 O O . ILE B 1 149 ? 1.291 33.784 16.692 1.00 32.22 225 ILE B O 1
ATOM 2415 N N . PRO B 1 150 ? 0.839 33.828 14.476 1.00 31.49 226 PRO B N 1
ATOM 2416 C CA . PRO B 1 150 ? -0.478 33.224 14.746 1.00 31.51 226 PRO B CA 1
ATOM 2417 C C . PRO B 1 150 ? -0.360 31.823 15.343 1.00 31.74 226 PRO B C 1
ATOM 2418 O O . PRO B 1 150 ? -1.152 31.434 16.152 1.00 33.19 226 PRO B O 1
ATOM 2422 N N . GLU B 1 151 ? 0.635 31.066 14.942 1.00 32.79 227 GLU B N 1
ATOM 2423 C CA . GLU B 1 151 ? 0.880 29.738 15.510 1.00 33.31 227 GLU B CA 1
ATOM 2424 C C . GLU B 1 151 ? 1.291 29.801 16.971 1.00 32.47 227 GLU B C 1
ATOM 2425 O O . GLU B 1 151 ? 0.848 29.003 17.778 1.00 31.68 227 GLU B O 1
ATOM 2431 N N . LEU B 1 152 ? 2.091 30.794 17.334 1.00 30.99 228 LEU B N 1
ATOM 2432 C CA . LEU B 1 152 ? 2.473 30.949 18.712 1.00 31.01 228 LEU B CA 1
ATOM 2433 C C . LEU B 1 152 ? 1.315 31.406 19.572 1.00 30.85 228 LEU B C 1
ATOM 2434 O O . LEU B 1 152 ? 1.233 30.991 20.704 1.00 31.94 228 LEU B O 1
ATOM 2439 N N . GLU B 1 153 ? 0.446 32.268 19.026 1.00 31.49 229 GLU B N 1
ATOM 2440 C CA . GLU B 1 153 ? -0.763 32.752 19.657 1.00 33.40 229 GLU B CA 1
ATOM 2441 C C . GLU B 1 153 ? -1.696 31.593 19.963 1.00 33.52 229 GLU B C 1
ATOM 2442 O O . GLU B 1 153 ? -2.159 31.467 21.084 1.00 32.42 229 GLU B O 1
ATOM 2448 N N . LYS B 1 154 ? -1.901 30.723 18.979 1.00 34.27 230 LYS B N 1
ATOM 2449 C CA . LYS B 1 154 ? -2.711 29.530 19.140 1.00 35.89 230 LYS B CA 1
ATOM 2450 C C . LYS B 1 154 ? -2.123 28.547 20.168 1.00 34.55 230 LYS B C 1
ATOM 2451 O O . LYS B 1 154 ? -2.860 27.991 20.974 1.00 33.93 230 LYS B O 1
ATOM 2457 N N . ALA B 1 155 ? -0.808 28.307 20.116 1.00 33.75 231 ALA B N 1
ATOM 2458 C CA . ALA B 1 155 ? -0.105 27.510 21.141 1.00 32.32 231 ALA B CA 1
ATOM 2459 C C . ALA B 1 155 ? -0.152 28.123 22.555 1.00 32.13 231 ALA B C 1
ATOM 2460 O O . ALA B 1 155 ? -0.294 27.395 23.532 1.00 31.97 231 ALA B O 1
ATOM 2462 N N . ALA B 1 156 ? 0.049 29.435 22.682 1.00 30.74 232 ALA B N 1
ATOM 2463 C CA . ALA B 1 156 ? -0.019 30.078 23.993 1.00 31.74 232 ALA B CA 1
ATOM 2464 C C . ALA B 1 156 ? -1.449 29.979 24.590 1.00 31.89 232 ALA B C 1
ATOM 2465 O O . ALA B 1 156 ? -1.601 29.648 25.776 1.00 31.65 232 ALA B O 1
ATOM 2467 N N . LYS B 1 157 ? -2.488 30.195 23.764 1.00 32.86 233 LYS B N 1
ATOM 2468 C CA . LYS B 1 157 ? -3.920 30.032 24.210 1.00 34.67 233 LYS B CA 1
ATOM 2469 C C . LYS B 1 157 ? -4.223 28.589 24.689 1.00 35.22 233 LYS B C 1
ATOM 2470 O O . LYS B 1 157 ? -5.047 28.355 25.603 1.00 35.15 233 LYS B O 1
ATOM 2476 N N . SER B 1 158 ? -3.561 27.611 24.070 1.00 35.93 234 SER B N 1
ATOM 2477 C CA . SER B 1 158 ? -3.941 26.225 24.340 1.00 35.82 234 SER B CA 1
ATOM 2478 C C . SER B 1 158 ? -3.470 25.812 25.739 1.00 35.47 234 SER B C 1
ATOM 2479 O O . SER B 1 158 ? -3.894 24.780 26.263 1.00 36.36 234 SER B O 1
ATOM 2482 N N . ILE B 1 159 ? -2.589 26.612 26.342 1.00 35.98 235 ILE B N 1
ATOM 2483 C CA . ILE B 1 159 ? -2.232 26.457 27.769 1.00 36.18 235 ILE B CA 1
ATOM 2484 C C . ILE B 1 159 ? -2.567 27.707 28.572 1.00 36.57 235 ILE B C 1
ATOM 2485 O O . ILE B 1 159 ? -1.892 27.998 29.576 1.00 37.35 235 ILE B O 1
ATOM 2490 N N . GLY B 1 160 ? -3.560 28.470 28.113 1.00 36.53 236 GLY B N 1
ATOM 2491 C CA . GLY B 1 160 ? -4.110 29.570 28.899 1.00 36.97 236 GLY B CA 1
ATOM 2492 C C . GLY B 1 160 ? -3.182 30.729 29.194 1.00 36.60 236 GLY B C 1
ATOM 2493 O O . GLY B 1 160 ? -3.229 31.320 30.285 1.00 38.68 236 GLY B O 1
ATOM 2494 N N . ARG B 1 161 ? -2.383 31.077 28.205 1.00 36.34 237 ARG B N 1
ATOM 2495 C CA . ARG B 1 161 ? -1.417 32.174 28.240 1.00 35.99 237 ARG B CA 1
ATOM 2496 C C . ARG B 1 161 ? -1.698 32.991 26.966 1.00 35.55 237 ARG B C 1
ATOM 2497 O O . ARG B 1 161 ? -2.221 32.432 25.996 1.00 36.04 237 ARG B O 1
ATOM 2505 N N . ASP B 1 162 ? -1.349 34.273 26.955 1.00 35.30 238 ASP B N 1
ATOM 2506 C CA . ASP B 1 162 ? -1.439 35.071 25.731 1.00 35.77 238 ASP B CA 1
ATOM 2507 C C . ASP B 1 162 ? -0.066 35.454 25.195 1.00 34.65 238 ASP B C 1
ATOM 2508 O O . ASP B 1 162 ? 0.736 36.018 25.920 1.00 32.77 238 ASP B O 1
ATOM 2513 N N . PHE B 1 163 ? 0.172 35.187 23.906 1.00 34.51 239 PHE B N 1
ATOM 2514 C CA . PHE B 1 163 ? 1.508 35.365 23.385 1.00 34.99 239 PHE B CA 1
ATOM 2515 C C . PHE B 1 163 ? 1.941 36.761 23.634 1.00 35.17 239 PHE B C 1
ATOM 2516 O O . PHE B 1 163 ? 3.110 36.989 23.801 1.00 35.70 239 PHE B O 1
ATOM 2524 N N . SER B 1 164 ? 0.991 37.695 23.701 1.00 35.59 240 SER B N 1
ATOM 2525 C CA . SER B 1 164 ? 1.319 39.100 23.799 1.00 36.39 240 SER B CA 1
ATOM 2526 C C . SER B 1 164 ? 2.039 39.428 25.111 1.00 36.60 240 SER B C 1
ATOM 2527 O O . SER B 1 164 ? 2.615 40.494 25.236 1.00 37.30 240 SER B O 1
ATOM 2530 N N . THR B 1 165 ? 2.084 38.486 26.049 1.00 35.19 241 THR B N 1
ATOM 2531 C CA . THR B 1 165 ? 2.714 38.748 27.351 1.00 35.77 241 THR B CA 1
ATOM 2532 C C . THR B 1 165 ? 4.189 38.363 27.414 1.00 34.81 241 THR B C 1
ATOM 2533 O O . THR B 1 165 ? 4.8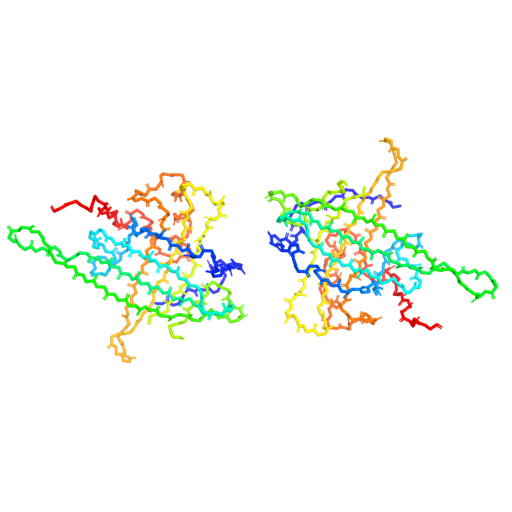88 38.689 28.402 1.00 34.49 241 THR B O 1
ATOM 2537 N N . PHE B 1 166 ? 4.609 37.552 26.439 1.00 32.97 242 PHE B N 1
ATOM 2538 C CA . PHE B 1 166 ? 5.978 37.078 26.365 1.00 31.63 242 PHE B CA 1
ATOM 2539 C C . PHE B 1 166 ? 6.906 38.255 26.088 1.00 32.52 242 PHE B C 1
ATOM 2540 O O . PHE B 1 166 ? 6.473 39.283 25.538 1.00 33.06 242 PHE B O 1
ATOM 2548 N N . ILE B 1 167 ? 8.166 38.090 26.502 1.00 31.36 243 ILE B N 1
ATOM 2549 C CA . ILE B 1 167 ? 9.206 39.034 26.362 1.00 32.23 243 ILE B CA 1
ATOM 2550 C C . ILE B 1 167 ? 10.107 38.707 25.132 1.00 31.55 243 ILE B C 1
ATOM 2551 O O . ILE B 1 167 ? 10.653 37.619 25.045 1.00 31.73 243 ILE B O 1
ATOM 2556 N N . ARG B 1 168 ? 10.229 39.648 24.209 1.00 32.01 244 ARG B N 1
ATOM 2557 C CA . ARG B 1 168 ? 11.095 39.517 23.043 1.00 34.60 244 ARG B CA 1
ATOM 2558 C C . ARG B 1 168 ? 12.516 39.744 23.535 1.00 33.55 244 ARG B C 1
ATOM 2559 O O . ARG B 1 168 ? 12.818 40.722 24.217 1.00 32.48 244 ARG B O 1
ATOM 2567 N N . THR B 1 169 ? 13.412 38.813 23.220 1.00 33.98 245 THR B N 1
ATOM 2568 C CA . THR B 1 169 ? 14.767 38.920 23.731 1.00 32.03 245 THR B CA 1
ATOM 2569 C C . THR B 1 169 ? 15.721 39.619 22.747 1.00 31.50 245 THR B C 1
ATOM 2570 O O . THR B 1 169 ? 15.411 39.772 21.554 1.00 31.71 245 THR B O 1
ATOM 2574 N N . ASP B 1 170 ? 16.882 40.012 23.243 1.00 30.60 246 ASP B N 1
ATOM 2575 C CA . ASP B 1 170 ? 17.907 40.778 22.448 1.00 32.08 246 ASP B CA 1
ATOM 2576 C C . ASP B 1 170 ? 19.090 39.850 22.107 1.00 30.89 246 ASP B C 1
ATOM 2577 O O . ASP B 1 170 ? 19.842 39.396 23.006 1.00 30.81 246 ASP B O 1
ATOM 2582 N N . ASN B 1 171 ? 19.207 39.509 20.823 1.00 28.96 247 ASN B N 1
ATOM 2583 C CA . ASN B 1 171 ? 20.294 38.654 20.411 1.00 29.06 247 ASN B CA 1
ATOM 2584 C C . ASN B 1 171 ? 21.354 39.361 19.556 1.00 31.16 247 ASN B C 1
ATOM 2585 O O . ASN B 1 171 ? 21.969 38.739 18.679 1.00 29.80 247 ASN B O 1
ATOM 2590 N N . THR B 1 172 ? 21.580 40.651 19.827 1.00 32.51 248 THR B N 1
ATOM 2591 C CA . THR B 1 172 ? 22.665 41.404 19.148 1.00 35.18 248 THR B CA 1
ATOM 2592 C C . THR B 1 172 ? 24.043 40.732 19.319 1.00 36.72 248 THR B C 1
ATOM 2593 O O . THR B 1 172 ? 24.883 40.689 18.387 1.00 37.85 248 THR B O 1
ATOM 2597 N N . CYS B 1 173 ? 24.305 40.232 20.521 1.00 38.20 249 CYS B N 1
ATOM 2598 C CA . CYS B 1 173 ? 25.512 39.409 20.762 1.00 39.78 249 CYS B CA 1
ATOM 2599 C C . CYS B 1 173 ? 26.814 40.132 20.417 1.00 40.77 249 CYS B C 1
ATOM 2600 O O . CYS B 1 173 ? 27.712 39.518 19.860 1.00 39.69 249 CYS B O 1
ATOM 2603 N N . GLY B 1 174 ? 26.926 41.424 20.726 1.00 42.21 250 GLY B N 1
ATOM 2604 C CA . GLY B 1 174 ? 28.120 42.138 20.292 1.00 45.06 250 GLY B CA 1
ATOM 2605 C C . GLY B 1 174 ? 28.904 42.772 21.412 1.00 47.14 250 GLY B C 1
ATOM 2606 O O . GLY B 1 174 ? 28.329 43.532 22.150 1.00 49.78 250 GLY B O 1
ATOM 2607 N N . PRO B 1 175 ? 30.243 42.609 21.444 1.00 48.10 251 PRO B N 1
ATOM 2608 C CA . PRO B 1 175 ? 31.158 42.914 22.530 1.00 48.03 251 PRO B CA 1
ATOM 2609 C C . PRO B 1 175 ? 30.627 43.646 23.776 1.00 48.19 251 PRO B C 1
ATOM 2610 O O . PRO B 1 175 ? 30.144 44.780 23.707 1.00 49.17 251 PRO B O 1
#

Solvent-accessible surface area: 17580 Å² total; per-residue (Å²): 149,147,40,66,47,72,84,98,41,11,29,111,72,21,82,4,45,52,0,70,22,121,0,56,4,1,1,0,12,14,85,93,91,2,30,52,41,14,7,39,9,67,5,77,45,86,64,134,59,69,0,5,0,66,14,29,37,36,62,98,44,192,129,87,24,82,145,87,122,84,39,85,49,86,0,33,23,20,128,132,48,33,0,8,0,88,76,124,53,38,9,16,0,12,17,31,87,48,102,135,125,99,77,5,1,0,0,0,11,18,75,10,181,107,72,67,220,66,22,51,10,3,0,8,0,2,0,84,32,44,100,36,14,128,72,3,45,78,58,0,71,151,6,0,139,49,30,71,57,72,19,99,90,19,64,182,15,71,15,104,60,88,110,63,15,89,74,88,35,9,29,98,76,25,83,5,44,46,0,71,34,111,0,47,6,2,2,0,32,40,55,101,86,3,31,63,47,8,6,30,6,74,10,97,47,57,55,131,70,80,2,6,1,77,21,40,34,45,44,158,51,180,134,94,27,73,116,82,116,63,31,88,40,69,0,45,28,21,133,132,44,36,0,8,0,88,59,150,58,38,10,16,0,11,15,31,90,52,99,141,118,99,72,5,1,0,0,0,7,18,78,10,175,108,70,67,231,67,58,67,20,2,0,7,0,6,0,82,32,47,100,49,13,122,75,2,53,74,66,0,66,146,7,0,124,51,31,72,100,62,18,90,91,7,72,174,21,74,15,114,50,38,166

Sequence (323 aa):
EFPAPDPSVLVQNFNISDFNGKWYITSGLNPTFDAFDCQLHEFHTEGDNKLVGNISWRIKTLDSGFFTRSAVQKFVQDPNQPGVLYNHDDWYILSSKIENKPEDYIFVYYRGRNDAWDGYGGAVVYTRSSVLPNSIIPELEKAAKSIGRDFSTFIRTDNTCGPAPDPSVLVQNFNISDFNGKWYITSGLNPTFDAFDCCQLHHEFHTEGDNKLVGNISWRIKTLDSGFFTRSAVQKFVQDPNQPGVLYNHDDWYILSSKIENKPEDYIFVYYRGRNDAWDGYGGAVVYTRSSVLPNSIIPELEKAAKSIGRDFSTFIRTDNTCGP

B-factor: mean 34.02, std 8.17, range [18.84, 74.58]

Secondary structure (DSSP, 8-state):
------GGGS-S---GGGG-EEEEEEEES-TTTT--S--EEEEEEETTTEEEEEEEEEEE-TTS-EEEEEEEEEEEE-SS-TTEEEE--EEEEEEEE-SSSTT-EEEEEEEEEEETTEEEEEEEEEESSSS--GGGHHHHHHHHHHTT--GGGSEEP-----/-PPPGGGS-S---GGGG-EEEEEEEES-TTTS--EEEEEEEEESSSSEEEEEEEEEEE-SSS-EEEEEEEEEEEE-SS-TTEEEE--EEEEEEEE-SSSTT-EEEEEEEEEEETTEEEEEEEEEESSSS--GGGHHHHHHHHHTTT--GGGSEEP------

Organism: Arabidopsis thaliana (NCBI:txid3702)